Protein 1ISQ (pdb70)

Solvent-accessible surface area: 12329 Å² total; per-residue (Å²): 34,9,40,0,12,4,74,6,0,97,64,11,12,98,5,0,22,0,0,14,68,16,18,78,78,1,19,14,110,2,61,128,119,8,12,41,2,150,19,59,8,90,59,93,8,3,25,3,33,2,46,3,28,37,82,19,15,73,72,41,84,11,112,108,74,44,67,14,3,3,45,0,63,51,10,47,149,23,1,111,134,5,111,54,181,10,23,0,29,15,96,12,27,151,77,96,75,5,54,0,7,0,79,44,142,52,90,61,75,68,127,15,94,21,89,140,32,223,140,176,33,98,44,28,3,60,0,17,0,46,0,70,23,3,20,68,0,5,132,55,0,59,140,19,27,91,29,1,79,0,5,0,79,151,70,37,0,8,0,68,6,110,31,181,124,103,126,34,97,29,93,9,36,93,168,57,151,9,4,70,45,28,99,30,147,92,89,0,70,5,26,0,4,7,76,49,3,45,58,0,7,127,27,6,21,126,83,54,104,0,11,0,50,0,2,64,106,46,0,0,38,1,14,15,105,7,91,122,100,0,91,0,16,0,35,0,0,0,72,94,195,57,10,37,24,137,94,71

Sequence (248 aa):
PFEIVFEGAKEFAQLIDTASKLIDEAAFKVTEDGISMRAMDPSRVVLIDLNLPSSIFSKYEVVEPETIGVNLDHLKKILKRGKAKDTLILKKGEENFLEITIQGTATRTFRVPLIDVEPELPFTAKVVVLGEVLKDAVKDASLVSDSIKFIARENEFIMKAEGETQEVEIKLTLEDEGLLDIEVQEETKSAYGVSYLSDMVKGLGKADEVTIKFGNEMPMQMEYYIRDEGRLTFLLAPRVKQATLFDF

B-factor: mean 37.58, std 8.99, range [19.31, 76.33]

CATH classification: 3.70.10.10

Nearest PDB structures (foldseek):
  1isq-assembly1_A  TM=1.004E+00  e=7.276E-46  Pyrococcus furiosus
  1ge8-assembly1_A  TM=9.725E-01  e=5.723E-42  Pyrococcus furiosus
  1iz5-assembly2_B  TM=9.887E-01  e=6.149E-41  Pyrococcus furiosus
  7n5l-assembly1_A  TM=9.928E-01  e=6.735E-39  Thermococcus gammatolerans EJ3
  6t7y-assembly1_A  TM=9.706E-01  e=1.567E-38  Pyrococcus abyssi GE5

InterPro domains:
  IPR000730 Proliferating cell nuclear antigen, PCNA [MF_00317] (3-247)
  IPR000730 Proliferating cell nuclear antigen, PCNA [PR00339] (11-30)
  IPR000730 Proliferating cell nuclear antigen, PCNA [PR00339] (35-53)
  IPR000730 Proliferating cell nuclear antigen, PCNA [PR00339] (57-81)
  IPR000730 Proliferating cell nuclear antigen, PCNA [PR00339] (107-129)
  IPR000730 Proliferating cell nuclear antigen, PCNA [PR00339] (195-209)
  IPR000730 Proliferating cell nuclear antigen, PCNA [PR00339] (233-249)
  IPR000730 Proliferating cell nuclear antigen, PCNA [PTHR11352] (9-249)
  IPR000730 Proliferating cell nuclear antigen, PCNA [TIGR00590] (3-249)
  IPR022648 Proliferating cell nuclear antigen, PCNA, N-terminal [PF00705] (3-109)
  IPR022649 Proliferating cell nuclear antigen, PCNA, C-terminal [PF02747] (126-245)
  IPR022659 Proliferating cell nuclear antigen, PCNA, conserved site [PS01251] (35-58)
  IPR046938 DNA clamp superfamily [SSF55979] (3-126)
  IPR046938 DNA clamp superfamily [SSF55979] (125-247)

Organism: Pyrococcus furiosus (strain ATCC 43587 / DSM 3638 / JCM 8422 / Vc1) (NCBI:txid186497)

Secondary structure (DSSP, 8-state):
-EEEEEE-HHHHHHHHHHHHHH-SEEEEEE-SSEEEEEEE-TTSSEEEEEEEEGGGSSEEEESS-EEEEEEHHHHHHHHTT--TT-EEEEEE-SSSEEEEEEESSSEEEEEEE-----------EEEEEEHHHHHHHHHHHHTT-SEEEEEEETTEEEEEEE-SS-EEEEEE-TTSTTEEEEEESS-EEEEEEHHHHHHHHHS--TT-EEEEEE-TT--EEEEEEETTTEEEEEEE----/----GGG-

Radius of gyration: 19.28 Å; Cα contacts (8 Å, |Δi|>4): 636; chains: 2; bounding box: 44×60×33 Å

Structure (mmCIF, N/CA/C/O backbone):
data_1ISQ
#
_entry.id   1ISQ
#
_cell.length_a   91.847
_cell.length_b   91.847
_cell.length_c   64.144
_cell.angle_alpha   90.00
_cell.angle_beta   90.00
_cell.angle_gamma   120.00
#
_symmetry.space_group_name_H-M   'P 63'
#
loop_
_entity.id
_entity.type
_entity.pdbx_description
1 polymer 'Proliferating Cell Nuclear Antigen'
2 polymer 'replication factor C large subunit'
3 water water
#
loop_
_atom_site.group_PDB
_atom_site.id
_atom_site.type_symbol
_atom_site.label_atom_id
_atom_site.label_alt_id
_atom_site.label_comp_id
_atom_site.label_asym_id
_atom_site.label_entity_id
_atom_site.label_seq_id
_atom_site.pdbx_PDB_ins_code
_atom_site.Cartn_x
_atom_site.Cartn_y
_atom_site.Cartn_z
_atom_site.occupancy
_atom_site.B_iso_or_equiv
_atom_site.auth_seq_id
_atom_site.auth_comp_id
_atom_site.auth_asym_id
_atom_site.auth_atom_id
_atom_site.pdbx_PDB_model_num
ATOM 1 N N . PRO A 1 2 ? -23.300 18.295 -2.568 1.00 37.05 2 PRO A N 1
ATOM 2 C CA . PRO A 1 2 ? -22.026 18.325 -3.330 1.00 36.16 2 PRO A CA 1
ATOM 3 C C . PRO A 1 2 ? -22.138 19.220 -4.556 1.00 35.04 2 PRO A C 1
ATOM 4 O O . PRO A 1 2 ? -23.231 19.401 -5.096 1.00 35.61 2 PRO A O 1
ATOM 8 N N . PHE A 1 3 ? -21.006 19.774 -4.988 1.00 32.33 3 PHE A N 1
ATOM 9 C CA . PHE A 1 3 ? -20.983 20.652 -6.149 1.00 29.34 3 PHE A CA 1
ATOM 10 C C . PHE A 1 3 ? -19.578 21.124 -6.492 1.00 28.99 3 PHE A C 1
ATOM 11 O O . PHE A 1 3 ? -18.689 21.158 -5.642 1.00 28.68 3 PHE A O 1
ATOM 19 N N . GLU A 1 4 ? -19.397 21.495 -7.751 1.00 28.83 4 GLU A N 1
ATOM 20 C CA . GLU A 1 4 ? -18.144 22.045 -8.223 1.00 29.90 4 GLU A CA 1
ATOM 21 C C . GLU A 1 4 ? -18.586 23.246 -9.040 1.00 29.50 4 GLU A C 1
ATOM 22 O O . GLU A 1 4 ? -19.343 23.103 -10.003 1.00 30.33 4 GLU A O 1
ATOM 28 N N . ILE A 1 5 ? -18.133 24.428 -8.643 1.00 28.95 5 ILE A N 1
ATOM 29 C CA . ILE A 1 5 ? -18.494 25.662 -9.324 1.00 27.80 5 ILE A CA 1
ATOM 30 C C . ILE A 1 5 ? -17.224 26.423 -9.696 1.00 27.44 5 ILE A C 1
ATOM 31 O O . ILE A 1 5 ? -16.324 26.580 -8.869 1.00 27.92 5 ILE A O 1
ATOM 36 N N . VAL A 1 6 ? -17.143 26.886 -10.941 1.00 26.72 6 VAL A N 1
ATOM 37 C CA . VAL A 1 6 ? -15.973 27.624 -11.396 1.00 25.81 6 VAL A CA 1
ATOM 38 C C . VAL A 1 6 ? -16.339 29.012 -11.919 1.00 26.09 6 VAL A C 1
ATOM 39 O O . VAL A 1 6 ? -17.179 29.154 -12.807 1.00 26.67 6 VAL A O 1
ATOM 43 N N . PHE A 1 7 ? -15.704 30.030 -11.347 1.00 25.21 7 PHE A N 1
ATOM 44 C CA . PHE A 1 7 ? -15.918 31.420 -11.739 1.00 24.59 7 PHE A CA 1
ATOM 45 C C . PHE A 1 7 ? -14.591 31.909 -12.308 1.00 23.53 7 PHE A C 1
ATOM 46 O O . PHE A 1 7 ? -13.550 31.719 -11.689 1.00 24.90 7 PHE A O 1
ATOM 54 N N . GLU A 1 8 ? -14.632 32.525 -13.484 1.00 22.87 8 GLU A N 1
ATOM 55 C CA . GLU A 1 8 ? -13.440 33.040 -14.145 1.00 23.39 8 GLU A CA 1
ATOM 56 C C . GLU A 1 8 ? -13.298 34.502 -13.759 1.00 24.63 8 GLU A C 1
ATOM 57 O O . GLU A 1 8 ? -14.119 35.330 -14.158 1.00 25.34 8 GLU A O 1
ATOM 63 N N . GLY A 1 9 ? -12.250 34.808 -12.991 1.00 23.94 9 GLY A N 1
ATOM 64 C CA . GLY A 1 9 ? -12.016 36.163 -12.515 1.00 21.37 9 GLY A CA 1
ATOM 65 C C . GLY A 1 9 ? -12.045 36.154 -10.987 1.00 21.97 9 GLY A C 1
ATOM 66 O O . GLY A 1 9 ? -12.963 36.702 -10.374 1.00 23.09 9 GLY A O 1
ATOM 67 N N . ALA A 1 10 ? -11.046 35.524 -10.372 1.00 19.93 10 ALA A N 1
ATOM 68 C CA . ALA A 1 10 ? -10.970 35.424 -8.921 1.00 21.52 10 ALA A CA 1
ATOM 69 C C . ALA A 1 10 ? -10.983 36.769 -8.222 1.00 23.13 10 ALA A C 1
ATOM 70 O O . ALA A 1 10 ? -11.691 36.960 -7.235 1.00 22.29 10 ALA A O 1
ATOM 72 N N . LYS A 1 11 ? -10.183 37.703 -8.722 1.00 25.02 11 LYS A N 1
ATOM 73 C CA . LYS A 1 11 ? -10.122 39.021 -8.114 1.00 25.13 11 LYS A CA 1
ATOM 74 C C . LYS A 1 11 ? -11.528 39.624 -8.017 1.00 25.38 11 LYS A C 1
ATOM 75 O O . LYS A 1 11 ? -11.946 40.093 -6.945 1.00 24.54 11 LYS A O 1
ATOM 81 N N . GLU A 1 12 ? -12.270 39.598 -9.121 1.00 25.11 12 GLU A N 1
ATOM 82 C CA . GLU A 1 12 ? -13.619 40.170 -9.112 1.00 26.33 12 GLU A CA 1
ATOM 83 C C . GLU A 1 12 ? -14.543 39.494 -8.101 1.00 25.21 12 GLU A C 1
ATOM 84 O O . GLU A 1 12 ? -15.386 40.146 -7.487 1.00 24.53 12 GLU A O 1
ATOM 90 N N . PHE A 1 13 ? -14.379 38.186 -7.922 1.00 25.76 13 PHE A N 1
ATOM 91 C CA . PHE A 1 13 ? -15.210 37.443 -6.974 1.00 24.79 13 PHE A CA 1
ATOM 92 C C . PHE A 1 13 ? -14.822 37.841 -5.544 1.00 24.83 13 PHE A C 1
ATOM 93 O O . PHE A 1 13 ? -15.677 37.955 -4.664 1.00 24.03 13 PHE A O 1
ATOM 101 N N . ALA A 1 14 ? -13.525 38.045 -5.328 1.00 24.80 14 ALA A N 1
ATOM 102 C CA . ALA A 1 14 ? -13.005 38.449 -4.024 1.00 25.40 14 ALA A CA 1
ATOM 103 C C . ALA A 1 14 ? -13.579 39.812 -3.640 1.00 24.78 14 ALA A C 1
ATOM 104 O O . ALA A 1 14 ? -13.945 40.027 -2.495 1.00 25.44 14 ALA A O 1
ATOM 106 N N . GLN A 1 15 ? -13.655 40.726 -4.601 1.00 24.49 15 GLN A N 1
ATOM 107 C CA . GLN A 1 15 ? -14.172 42.066 -4.333 1.00 25.87 15 GLN A CA 1
ATOM 108 C C . GLN A 1 15 ? -15.657 42.009 -3.958 1.00 26.69 15 GLN A C 1
ATOM 109 O O . GLN A 1 15 ? -16.115 42.721 -3.062 1.00 26.10 15 GLN A O 1
ATOM 115 N N . LEU A 1 16 ? -16.401 41.140 -4.632 1.00 26.85 16 LEU A N 1
ATOM 116 C CA . LEU A 1 16 ? -17.818 40.968 -4.349 1.00 27.93 16 LEU A CA 1
ATOM 117 C C . LEU A 1 16 ? -17.918 40.530 -2.887 1.00 27.50 16 LEU A C 1
ATOM 118 O O . LEU A 1 16 ? -18.713 41.065 -2.111 1.00 27.56 16 LEU A O 1
ATOM 123 N N . ILE A 1 17 ? -17.082 39.569 -2.515 1.00 26.59 17 ILE A N 1
ATOM 124 C CA . ILE A 1 17 ? -17.047 39.067 -1.151 1.00 27.18 17 ILE A CA 1
ATOM 125 C C . ILE A 1 17 ? -16.535 40.135 -0.189 1.00 28.33 17 ILE A C 1
ATOM 126 O O . ILE A 1 17 ? -17.009 40.229 0.941 1.00 29.02 17 ILE A O 1
ATOM 131 N N . ASP A 1 18 ? -15.572 40.947 -0.620 1.00 29.40 18 ASP A N 1
ATOM 132 C CA . ASP A 1 18 ? -15.083 41.990 0.274 1.00 31.05 18 ASP A CA 1
ATOM 133 C C . ASP A 1 18 ? -16.188 43.030 0.518 1.00 29.61 18 ASP A C 1
ATOM 134 O O . ASP A 1 18 ? -16.337 43.538 1.621 1.00 29.54 18 ASP A O 1
ATOM 139 N N . THR A 1 19 ? -16.970 43.343 -0.505 1.00 29.69 19 THR A N 1
ATOM 140 C CA . THR A 1 19 ? -18.057 44.302 -0.314 1.00 29.69 19 THR A CA 1
ATOM 141 C C . THR A 1 19 ? -19.004 43.764 0.760 1.00 29.79 19 THR A C 1
ATOM 142 O O . THR A 1 19 ? -19.362 44.481 1.680 1.00 31.18 19 THR A O 1
ATOM 146 N N . ALA A 1 20 ? -19.383 42.492 0.656 1.00 29.96 20 ALA A N 1
ATOM 147 C CA . ALA A 1 20 ? -20.290 41.886 1.632 1.00 30.97 20 ALA A CA 1
ATOM 148 C C . ALA A 1 20 ? -19.722 41.834 3.060 1.00 31.70 20 ALA A C 1
ATOM 149 O O . ALA A 1 20 ? -20.450 42.045 4.031 1.00 30.73 20 ALA A O 1
ATOM 151 N N . SER A 1 21 ? -18.431 41.541 3.190 1.00 32.21 21 SER A N 1
ATOM 152 C CA . SER A 1 21 ? -17.814 41.448 4.506 1.00 33.43 21 SER A CA 1
ATOM 153 C C . SER A 1 21 ? -17.857 42.766 5.277 1.00 34.28 21 SER A C 1
ATOM 154 O O . SER A 1 21 ? -17.776 42.765 6.498 1.00 35.24 21 SER A O 1
ATOM 157 N N . LYS A 1 22 ? -17.984 43.891 4.583 1.00 34.51 22 LYS A N 1
ATOM 158 C CA . LYS A 1 22 ? -18.014 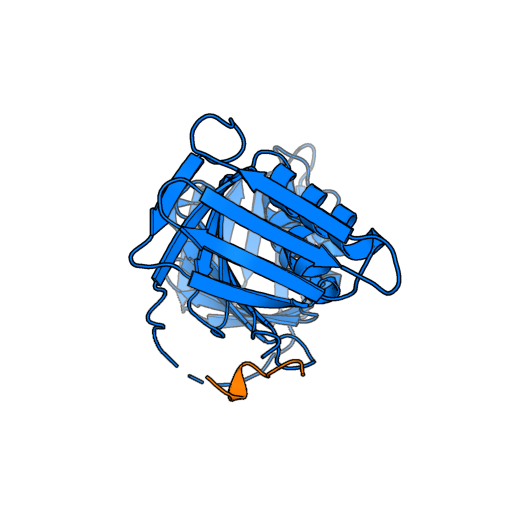45.159 5.287 1.00 35.69 22 LYS A CA 1
ATOM 159 C C . LYS A 1 22 ? -19.192 45.270 6.252 1.00 36.84 22 LYS A C 1
ATOM 160 O O . LYS A 1 22 ? -19.050 45.829 7.343 1.00 36.33 22 LYS A O 1
ATOM 166 N N . LEU A 1 23 ? -20.348 44.737 5.861 1.00 36.64 23 LEU A N 1
ATOM 167 C CA . LEU A 1 23 ? -21.526 44.803 6.720 1.00 37.11 23 LEU A CA 1
ATOM 168 C C . LEU A 1 23 ? -21.706 43.567 7.577 1.00 37.95 23 LEU A C 1
ATOM 169 O O . LEU A 1 23 ? -22.097 43.673 8.736 1.00 38.32 23 LEU A O 1
ATOM 174 N N . ILE A 1 24 ? -21.411 42.395 7.016 1.00 38.90 24 ILE A N 1
ATOM 175 C CA . ILE A 1 24 ? -21.572 41.147 7.753 1.00 39.24 24 ILE A CA 1
ATOM 176 C C . ILE A 1 24 ? -20.271 40.361 7.935 1.00 37.68 24 ILE A C 1
ATOM 177 O O . ILE A 1 24 ? -19.335 40.508 7.164 1.00 37.84 24 ILE A O 1
ATOM 182 N N . ASP A 1 25 ? -20.224 39.534 8.973 1.00 37.98 25 ASP A N 1
ATOM 183 C CA . ASP A 1 25 ? -19.043 38.734 9.290 1.00 38.14 25 ASP A CA 1
ATOM 184 C C . ASP A 1 25 ? -19.117 37.307 8.743 1.00 38.25 25 ASP A C 1
ATOM 185 O O . ASP A 1 25 ? -18.110 36.748 8.294 1.00 36.91 25 ASP A O 1
ATOM 190 N N . GLU A 1 26 ? -20.310 36.722 8.786 1.00 37.03 26 GLU A N 1
ATOM 191 C CA . GLU A 1 26 ? -20.506 35.363 8.307 1.00 37.30 26 GLU A CA 1
ATOM 192 C C . GLU A 1 26 ? -21.883 35.280 7.687 1.00 35.76 26 GLU A C 1
ATOM 193 O O . GLU A 1 26 ? -22.772 36.029 8.062 1.00 37.61 26 GLU A O 1
ATOM 199 N N . ALA A 1 27 ? -22.061 34.370 6.740 1.00 33.98 27 ALA A N 1
ATOM 200 C CA . ALA A 1 27 ? -23.338 34.228 6.067 1.00 33.23 27 ALA A CA 1
ATOM 201 C C . ALA A 1 27 ? -23.534 32.811 5.534 1.00 32.76 27 ALA A C 1
ATOM 202 O O . ALA A 1 27 ? -22.574 32.062 5.362 1.00 32.00 27 ALA A O 1
ATOM 204 N N . ALA A 1 28 ? -24.788 32.451 5.278 1.00 32.15 28 ALA A N 1
ATOM 205 C CA . ALA A 1 28 ? -25.123 31.131 4.759 1.00 30.80 28 ALA A CA 1
ATOM 206 C C . ALA A 1 28 ? -25.302 31.232 3.260 1.00 31.01 28 ALA A C 1
ATOM 207 O O . ALA A 1 28 ? -26.137 31.997 2.785 1.00 30.87 28 ALA A O 1
ATOM 209 N N . PHE A 1 29 ? -24.510 30.479 2.507 1.00 30.83 29 PHE A N 1
ATOM 210 C CA . PHE A 1 29 ? -24.644 30.509 1.064 1.00 31.81 29 PHE A CA 1
ATOM 211 C C . PHE A 1 29 ? -25.452 29.299 0.633 1.00 33.30 29 PHE A C 1
ATOM 212 O O . PHE A 1 29 ? -25.110 28.162 0.974 1.00 33.17 29 PHE A O 1
ATOM 220 N N . LYS A 1 30 ? -26.537 29.548 -0.093 1.00 33.03 30 LYS A N 1
ATOM 221 C CA . LYS A 1 30 ? -27.387 28.476 -0.571 1.00 34.59 30 LYS A CA 1
ATOM 222 C C . LYS A 1 30 ? -27.050 28.165 -2.014 1.00 34.71 30 LYS A C 1
ATOM 223 O O . LYS A 1 30 ? -27.218 29.005 -2.906 1.00 34.90 30 LYS A O 1
ATOM 229 N N . VAL A 1 31 ? -26.572 26.949 -2.235 1.00 34.05 31 VAL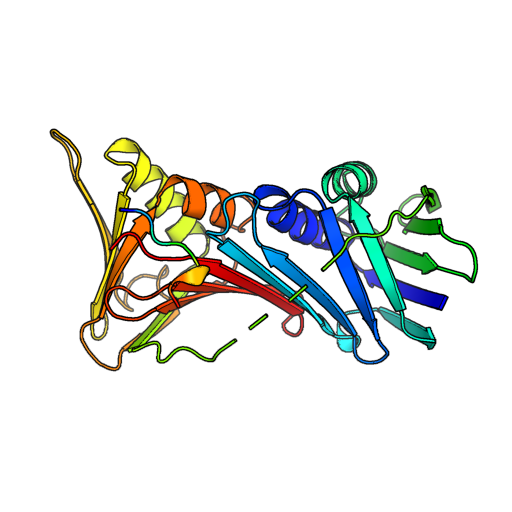 A N 1
ATOM 230 C CA . VAL A 1 31 ? -26.204 26.501 -3.562 1.00 34.21 31 VAL A CA 1
ATOM 231 C C . VAL A 1 31 ? -27.282 25.584 -4.126 1.00 34.32 31 VAL A C 1
ATOM 232 O O . VAL A 1 31 ? -27.553 24.526 -3.573 1.00 33.58 31 VAL A O 1
ATOM 236 N N . THR A 1 32 ? -27.898 26.000 -5.225 1.00 34.61 32 THR A N 1
ATOM 237 C CA . THR A 1 32 ? -28.923 25.196 -5.867 1.00 35.81 32 THR A CA 1
ATOM 238 C C . THR A 1 32 ? -28.517 25.071 -7.326 1.00 37.08 32 THR A C 1
ATOM 239 O O . THR A 1 32 ? -27.475 25.602 -7.725 1.00 36.98 32 THR A O 1
ATOM 243 N N . GLU A 1 33 ? -29.329 24.383 -8.124 1.00 37.12 33 GLU A N 1
ATOM 244 C CA . GLU A 1 33 ? -28.994 24.201 -9.532 1.00 38.81 33 GLU A CA 1
ATOM 245 C C . GLU A 1 33 ? -29.051 25.476 -10.358 1.00 38.54 33 GLU A C 1
ATOM 246 O O . GLU A 1 33 ? -28.401 25.566 -11.398 1.00 38.65 33 GLU A O 1
ATOM 252 N N . ASP A 1 34 ? -29.821 26.462 -9.906 1.00 38.03 34 ASP A N 1
ATOM 253 C CA . ASP A 1 34 ? -29.943 27.706 -10.658 1.00 37.11 34 ASP A CA 1
ATOM 254 C C . ASP A 1 34 ? -28.891 28.772 -10.341 1.00 35.28 34 ASP A C 1
ATOM 255 O O . ASP A 1 34 ? -28.681 29.692 -11.132 1.00 34.88 34 ASP A O 1
ATOM 260 N N . GLY A 1 35 ? -28.227 28.640 -9.198 1.00 33.08 35 GLY A N 1
ATOM 261 C CA . GLY A 1 35 ? -27.204 29.602 -8.840 1.00 32.50 35 GLY A CA 1
ATOM 262 C C . GLY A 1 35 ? -26.920 29.658 -7.354 1.00 32.13 35 GLY A C 1
ATOM 263 O O . GLY A 1 35 ? -27.449 28.865 -6.571 1.00 31.36 35 GLY A O 1
ATOM 264 N N . ILE A 1 36 ? -26.071 30.594 -6.954 1.00 31.44 36 ILE A N 1
ATOM 265 C CA . ILE A 1 36 ? -25.747 30.724 -5.548 1.00 31.57 36 ILE A CA 1
ATOM 266 C C . ILE A 1 36 ? -26.446 31.964 -5.058 1.00 32.16 36 ILE A C 1
ATOM 267 O O . ILE A 1 36 ? -26.561 32.950 -5.793 1.00 33.45 36 ILE A O 1
ATOM 272 N N . SER A 1 37 ? -26.938 31.911 -3.829 1.00 31.34 37 SER A N 1
ATOM 273 C CA . SER A 1 37 ? -27.617 33.055 -3.260 1.00 33.20 37 SER A CA 1
ATOM 274 C C . SER A 1 37 ? -27.237 33.175 -1.799 1.00 33.54 37 SER A C 1
ATOM 275 O O . SER A 1 37 ? -26.994 32.175 -1.128 1.00 33.16 37 SER A O 1
ATOM 278 N N . MET A 1 38 ? -27.179 34.405 -1.309 1.00 34.04 38 MET A N 1
ATOM 279 C CA . MET A 1 38 ? -26.842 34.629 0.084 1.00 34.84 38 MET A CA 1
ATOM 280 C C . MET A 1 38 ? -27.669 35.791 0.599 1.00 34.74 38 MET A C 1
ATOM 281 O O . MET A 1 38 ? -27.898 36.769 -0.113 1.00 34.72 38 MET A O 1
ATOM 286 N N . ARG A 1 39 ? -28.131 35.681 1.837 1.00 34.31 39 ARG A N 1
ATOM 287 C CA . ARG A 1 39 ? -28.943 36.738 2.411 1.00 33.84 39 ARG A CA 1
ATOM 288 C C . ARG A 1 39 ? -28.666 36.865 3.902 1.00 32.19 39 ARG A C 1
ATOM 289 O O . ARG A 1 39 ? -28.694 35.877 4.638 1.00 32.50 39 ARG A O 1
ATOM 297 N N . ALA A 1 40 ? -28.376 38.079 4.346 1.00 29.75 40 ALA A N 1
ATOM 298 C CA . ALA A 1 40 ? -28.086 38.297 5.759 1.00 28.88 40 ALA A CA 1
ATOM 299 C C . ALA A 1 40 ? -28.289 39.740 6.184 1.00 28.91 40 ALA A C 1
ATOM 300 O O . ALA A 1 40 ? -28.279 40.652 5.354 1.00 29.81 40 ALA A O 1
ATOM 302 N N . MET A 1 41 ? -28.481 39.936 7.486 1.00 29.31 41 MET A N 1
ATOM 303 C CA . MET A 1 41 ? -28.638 41.265 8.053 1.00 29.66 41 MET A CA 1
ATOM 304 C C . MET A 1 41 ? -27.383 41.568 8.834 1.00 27.81 41 MET A C 1
ATOM 305 O O . MET A 1 41 ? -26.748 40.654 9.361 1.00 27.63 41 MET A O 1
ATOM 310 N N . ASP A 1 42 ? -27.030 42.846 8.918 1.00 25.93 42 ASP A N 1
ATOM 311 C CA . ASP A 1 42 ? -25.852 43.242 9.663 1.00 26.50 42 ASP A CA 1
ATOM 312 C C . ASP A 1 42 ? -26.177 43.107 11.155 1.00 27.04 42 ASP A C 1
ATOM 313 O O . ASP A 1 42 ? -27.355 43.040 11.547 1.00 26.71 42 ASP A O 1
ATOM 318 N N . PRO A 1 43 ? -25.138 43.078 12.004 1.00 26.35 43 PRO A N 1
ATOM 319 C CA . PRO A 1 43 ? -25.302 42.946 13.455 1.00 25.82 43 PRO A CA 1
ATOM 320 C C . PRO A 1 43 ? -26.369 43.857 14.072 1.00 25.21 43 PRO A C 1
ATOM 321 O O . PRO A 1 43 ? -27.152 43.401 14.900 1.00 26.12 43 PRO A O 1
ATOM 325 N N . SER A 1 44 ? -26.409 45.128 13.676 1.00 23.67 44 SER A N 1
ATOM 326 C CA . SER A 1 44 ? -27.380 46.055 14.257 1.00 23.86 44 SER A CA 1
ATOM 327 C C . SER A 1 44 ? -28.809 45.975 13.703 1.00 24.98 44 SER A C 1
ATOM 328 O O . SER A 1 44 ? -29.698 46.660 14.197 1.00 23.87 44 SER A O 1
ATOM 331 N N . ARG A 1 45 ? -29.031 45.138 12.692 1.00 26.98 45 ARG A N 1
ATOM 332 C CA . ARG A 1 45 ? -30.368 44.966 12.097 1.00 28.13 45 ARG A CA 1
ATOM 333 C C . ARG A 1 45 ? -30.834 46.220 11.361 1.00 28.03 45 ARG A C 1
ATOM 334 O O . ARG A 1 45 ? -32.018 46.578 11.398 1.00 27.88 45 ARG A O 1
ATOM 342 N N . VAL A 1 46 ? -29.902 46.887 10.692 1.00 27.48 46 VAL A N 1
ATOM 343 C CA . VAL A 1 46 ? -30.221 48.097 9.956 1.00 27.33 46 VAL A CA 1
ATOM 344 C C . VAL A 1 46 ? -30.068 47.895 8.455 1.00 27.04 46 VAL A C 1
ATOM 345 O O . VAL A 1 46 ? -30.724 48.566 7.658 1.00 25.43 46 VAL A O 1
ATOM 349 N N . VAL A 1 47 ? -29.200 46.961 8.074 1.00 26.85 47 VAL A N 1
ATOM 350 C CA . VAL A 1 47 ? -28.937 46.700 6.667 1.00 28.38 47 VAL A CA 1
ATOM 351 C C . VAL A 1 47 ? -29.041 45.228 6.323 1.00 27.99 47 VAL A C 1
ATOM 352 O O . VAL A 1 47 ? -28.530 44.375 7.033 1.00 27.04 47 VAL A O 1
ATOM 356 N N . LEU A 1 48 ? -29.718 44.942 5.223 1.00 29.16 48 LEU A N 1
ATOM 357 C CA . LEU A 1 48 ? -29.861 43.575 4.758 1.00 29.44 48 LEU A CA 1
ATOM 358 C C . LEU A 1 48 ? -29.052 43.514 3.473 1.00 29.93 48 LEU A C 1
ATOM 359 O O . LEU A 1 48 ? -29.064 44.458 2.670 1.00 27.38 48 LEU A O 1
ATOM 364 N N . ILE A 1 49 ? -28.325 42.422 3.297 1.00 29.74 49 ILE A N 1
ATOM 365 C CA . ILE A 1 49 ? -27.545 42.249 2.090 1.00 32.22 49 ILE A CA 1
ATOM 366 C C . ILE A 1 49 ? -28.090 41.029 1.390 1.00 33.09 49 ILE A C 1
ATOM 367 O O . ILE A 1 49 ? -28.317 39.990 2.017 1.00 34.32 49 ILE A O 1
ATOM 372 N N . ASP A 1 50 ? -28.328 41.163 0.096 1.00 33.57 50 ASP A N 1
ATOM 373 C CA . ASP A 1 50 ? -28.839 40.052 -0.677 1.00 33.87 50 ASP A CA 1
ATOM 374 C C . ASP A 1 50 ? -27.985 39.890 -1.921 1.00 33.22 50 ASP A C 1
ATOM 375 O O . ASP A 1 50 ? -27.864 40.808 -2.733 1.00 32.20 50 ASP A O 1
ATOM 380 N N . LEU A 1 51 ? -27.387 38.717 -2.064 1.00 32.77 51 LEU A N 1
ATOM 381 C CA . LEU A 1 51 ? -26.535 38.442 -3.211 1.00 32.98 51 LEU A CA 1
ATOM 382 C C . LEU A 1 51 ? -27.101 37.274 -4.001 1.00 31.75 51 LEU A C 1
ATOM 383 O O . LEU A 1 51 ? -27.555 36.292 -3.416 1.00 33.14 51 LEU A O 1
ATOM 388 N N . ASN A 1 52 ? -27.076 37.383 -5.324 1.00 29.33 52 ASN A N 1
ATOM 389 C CA . ASN A 1 52 ? -27.568 36.313 -6.181 1.00 29.06 52 ASN A CA 1
ATOM 390 C C . ASN A 1 52 ? -26.643 36.127 -7.381 1.00 27.90 52 ASN A C 1
ATOM 391 O O . ASN A 1 52 ? -26.439 37.051 -8.164 1.00 26.30 52 ASN A O 1
ATOM 396 N N . LEU A 1 53 ? -26.093 34.928 -7.522 1.00 27.36 53 LEU A N 1
ATOM 397 C CA . LEU A 1 53 ? -25.178 34.635 -8.621 1.00 28.92 53 LEU A CA 1
ATOM 398 C C . LEU A 1 53 ? -25.681 33.421 -9.408 1.00 28.72 53 LEU A C 1
ATOM 399 O O . LEU A 1 53 ? -25.487 32.276 -8.998 1.00 27.80 53 LEU A O 1
ATOM 404 N N . PRO A 1 54 ? -26.342 33.667 -10.552 1.00 29.23 54 PRO A N 1
ATOM 405 C CA . PRO A 1 54 ? -26.889 32.617 -11.416 1.00 28.65 54 PRO A CA 1
ATOM 406 C C . PRO A 1 54 ? -25.790 31.796 -12.069 1.00 28.64 54 PRO A C 1
ATOM 407 O O . PRO A 1 54 ? -24.696 32.300 -12.312 1.00 27.68 54 PRO A O 1
ATOM 411 N N . SER A 1 55 ? -26.110 30.540 -12.369 1.00 28.69 55 SER A N 1
ATOM 412 C CA . SER A 1 55 ? -25.176 29.604 -12.991 1.00 29.78 55 SER A CA 1
ATOM 413 C C . SER A 1 55 ? -24.552 30.092 -14.298 1.00 29.94 55 SER A C 1
ATOM 414 O O . SER A 1 55 ? -23.405 29.751 -14.613 1.00 29.92 55 SER A O 1
ATOM 417 N N . SER A 1 56 ? -25.296 30.891 -15.056 1.00 29.03 56 SER A N 1
ATOM 418 C CA . SER A 1 56 ? -24.805 31.392 -16.340 1.00 28.63 56 SER A CA 1
ATOM 419 C C . SER A 1 56 ? -23.533 32.239 -16.225 1.00 28.27 56 SER A C 1
ATOM 420 O O . SER A 1 56 ? -22.837 32.475 -17.216 1.00 28.93 56 SER A O 1
ATOM 423 N N . ILE A 1 57 ? -23.227 32.687 -15.016 1.00 28.26 57 ILE A N 1
ATOM 424 C CA . ILE A 1 57 ? -22.055 33.527 -14.776 1.00 29.04 57 ILE A CA 1
ATOM 425 C C . ILE A 1 57 ? -20.783 32.692 -14.550 1.00 28.68 57 ILE A C 1
ATOM 426 O O . ILE A 1 57 ? -19.667 33.215 -14.573 1.00 26.78 57 ILE A O 1
ATOM 431 N N . PHE A 1 58 ? -20.972 31.391 -14.345 1.00 26.83 58 PHE A N 1
ATOM 432 C CA . PHE A 1 58 ? -19.865 30.487 -14.098 1.00 25.76 58 PHE A CA 1
ATOM 433 C C . PHE A 1 58 ? -19.506 29.677 -15.339 1.00 25.64 58 PHE A C 1
ATOM 434 O O . PHE A 1 58 ? -20.381 29.322 -16.117 1.00 26.12 58 PHE A O 1
ATOM 442 N N . SER A 1 59 ? -18.221 29.396 -15.528 1.00 24.57 59 SER A N 1
ATOM 443 C CA . SER A 1 59 ? -17.794 28.610 -16.682 1.00 25.69 59 SER A CA 1
ATOM 444 C C . SER A 1 59 ? -18.182 27.143 -16.477 1.00 26.59 59 SER A C 1
ATOM 445 O O . SER A 1 59 ? -18.369 26.408 -17.432 1.00 27.62 59 SER A O 1
ATOM 448 N N . LYS A 1 60 ? -18.313 26.732 -15.222 1.00 26.77 60 LYS A N 1
ATOM 449 C CA . LYS A 1 60 ? -18.718 25.374 -14.902 1.00 28.85 60 LYS A CA 1
ATOM 450 C C . LYS A 1 60 ? -19.625 25.471 -13.693 1.00 29.58 60 LYS A C 1
ATOM 451 O O . LYS A 1 60 ? -19.310 26.172 -12.729 1.00 31.16 60 LYS A O 1
ATOM 457 N N . TYR A 1 61 ? -20.751 24.774 -13.741 1.00 28.28 61 TYR A N 1
ATOM 458 C CA . TYR A 1 61 ? -21.694 24.827 -12.645 1.00 28.92 61 TYR A CA 1
ATOM 459 C C . TYR A 1 61 ? -22.429 23.496 -12.514 1.00 31.51 61 TYR A C 1
ATOM 460 O O . TYR A 1 61 ? -23.326 23.196 -13.302 1.00 31.15 61 TYR A O 1
ATOM 469 N N . GLU A 1 62 ? -22.036 22.686 -11.539 1.00 34.91 62 GLU A N 1
ATOM 470 C CA . GLU A 1 62 ? -22.713 21.418 -11.326 1.00 39.40 62 GLU A CA 1
ATOM 471 C C . GLU A 1 62 ? -23.032 21.226 -9.860 1.00 40.13 62 GLU A C 1
ATOM 472 O O . GLU A 1 62 ? -22.175 21.354 -8.989 1.00 39.46 62 GLU A O 1
ATOM 478 N N . VAL A 1 63 ? -24.301 20.954 -9.604 1.00 41.71 63 VAL A N 1
ATOM 479 C CA . VAL A 1 63 ? -24.786 20.735 -8.261 1.00 44.46 63 VAL A CA 1
ATOM 480 C C . VAL A 1 63 ? -25.525 19.400 -8.269 1.00 46.39 63 VAL A C 1
ATOM 481 O O . VAL A 1 63 ? -26.637 19.300 -8.804 1.00 45.99 63 VAL A O 1
ATOM 485 N N . VAL A 1 64 ? -24.892 18.372 -7.702 1.00 48.24 64 VAL A N 1
ATOM 486 C CA . VAL A 1 64 ? -25.493 17.038 -7.642 1.00 50.52 64 VAL A CA 1
ATOM 487 C C . VAL A 1 64 ? -26.691 17.099 -6.706 1.00 51.49 64 VAL A C 1
ATOM 488 O O . VAL A 1 64 ? -27.795 16.676 -7.048 1.00 51.28 64 VAL A O 1
ATOM 492 N N . GLU A 1 65 ? -26.453 17.629 -5.514 1.00 51.79 65 GLU A N 1
ATOM 493 C CA . GLU A 1 65 ? -27.506 17.786 -4.528 1.00 53.16 65 GLU A CA 1
ATOM 494 C C . GLU A 1 65 ? -27.304 19.176 -3.933 1.00 52.91 65 GLU A C 1
ATOM 495 O O . GLU A 1 65 ? -26.218 19.512 -3.461 1.00 53.14 65 GLU A O 1
ATOM 501 N N . PRO A 1 66 ? -28.347 20.012 -3.966 1.00 52.05 66 PRO A N 1
ATOM 502 C CA . PRO A 1 66 ? -28.216 21.362 -3.420 1.00 51.08 66 PRO A CA 1
ATOM 503 C C . PRO A 1 66 ? -27.927 21.356 -1.927 1.00 49.88 66 PRO A C 1
ATOM 504 O O . PRO A 1 66 ? -28.173 20.364 -1.241 1.00 50.15 66 PRO A O 1
ATOM 508 N N . GLU A 1 67 ? -27.385 22.461 -1.432 1.00 47.35 67 GLU A N 1
ATOM 509 C CA . GLU A 1 67 ? -27.108 22.583 -0.016 1.00 45.29 67 GLU A CA 1
ATOM 510 C C . GLU A 1 67 ? -26.673 23.976 0.411 1.00 44.53 67 GLU A C 1
ATOM 511 O O . GLU A 1 67 ? -26.269 24.810 -0.404 1.00 43.83 67 GLU A O 1
ATOM 517 N N . THR A 1 68 ? -26.778 24.211 1.711 1.00 43.10 68 THR A N 1
ATOM 518 C CA . THR A 1 68 ? -26.419 25.478 2.316 1.00 41.65 68 THR A CA 1
ATOM 519 C C . THR A 1 68 ? -25.129 25.295 3.093 1.00 40.23 68 THR A C 1
ATOM 520 O O . THR A 1 68 ? -24.946 24.278 3.762 1.00 41.22 68 THR A O 1
ATOM 524 N N . ILE A 1 69 ? -24.227 26.265 2.996 1.00 38.42 69 ILE A N 1
ATOM 525 C CA . ILE A 1 69 ? -22.972 26.184 3.731 1.00 36.73 69 ILE A CA 1
ATOM 526 C C . ILE A 1 69 ? -22.691 27.481 4.466 1.00 36.38 69 ILE A C 1
ATOM 527 O O . ILE A 1 69 ? -22.960 28.572 3.960 1.00 36.14 69 ILE A O 1
ATOM 532 N N . GLY A 1 70 ? -22.154 27.348 5.672 1.00 35.90 70 GLY A N 1
ATOM 533 C CA . GLY A 1 70 ? -21.826 28.516 6.464 1.00 35.86 70 GLY A CA 1
ATOM 534 C C . GLY A 1 70 ? -20.438 28.993 6.085 1.00 35.72 70 GLY A C 1
ATOM 535 O O . GLY A 1 70 ? -19.524 28.178 5.911 1.00 33.90 70 GLY A O 1
ATOM 536 N N . VAL A 1 71 ? -20.277 30.308 5.968 1.00 33.99 71 VAL A N 1
ATOM 537 C CA . VAL A 1 71 ? -19.000 30.870 5.586 1.00 35.12 71 VAL A CA 1
ATOM 538 C C . VAL A 1 71 ? -18.629 32.113 6.375 1.00 35.38 71 VAL A C 1
ATOM 539 O O . VAL A 1 71 ? -19.453 33.006 6.575 1.00 34.59 71 VAL A O 1
ATOM 543 N N . ASN A 1 72 ? -17.388 32.167 6.839 1.00 34.73 72 ASN A N 1
ATOM 544 C CA . ASN A 1 72 ? -16.941 33.354 7.545 1.00 36.14 72 ASN A CA 1
ATOM 545 C C . ASN A 1 72 ? -16.329 34.219 6.450 1.00 36.33 72 ASN A C 1
ATOM 546 O O . ASN A 1 72 ? -15.296 33.867 5.873 1.00 35.78 72 ASN A O 1
ATOM 551 N N . LEU A 1 73 ? -16.976 35.341 6.154 1.00 36.03 73 LEU A N 1
ATOM 552 C CA . LEU A 1 73 ? -16.510 36.225 5.093 1.00 35.98 73 LEU A CA 1
ATOM 553 C C . LEU A 1 73 ? -15.086 36.720 5.279 1.00 36.05 73 LEU A C 1
ATOM 554 O O . LEU A 1 73 ? -14.351 36.892 4.308 1.00 35.11 73 LEU A O 1
ATOM 559 N N . ASP A 1 74 ? -14.702 36.956 6.529 1.00 36.79 74 ASP A N 1
ATOM 560 C CA . ASP A 1 74 ? -13.365 37.438 6.832 1.00 37.64 74 ASP A CA 1
ATOM 561 C C . ASP A 1 74 ? -12.328 36.396 6.465 1.00 36.61 74 ASP A C 1
ATOM 562 O O . ASP A 1 74 ? -11.293 36.726 5.890 1.00 36.36 74 ASP A O 1
ATOM 567 N N . HIS A 1 75 ? -12.615 35.137 6.773 1.00 36.40 75 HIS A N 1
ATOM 568 C CA . HIS A 1 75 ? -11.688 34.071 6.450 1.00 37.21 75 HIS A CA 1
ATOM 569 C C . HIS A 1 75 ? -11.641 33.875 4.933 1.00 35.12 75 HIS A C 1
ATOM 570 O O . HIS A 1 75 ? -10.559 33.755 4.363 1.00 34.02 75 HIS A O 1
ATOM 577 N N . LEU A 1 76 ? -12.804 33.875 4.281 1.00 32.19 76 LEU A N 1
ATOM 578 C CA . LEU A 1 76 ? -12.863 33.692 2.831 1.00 32.01 76 LEU A CA 1
ATOM 579 C C . LEU A 1 76 ? -12.077 34.816 2.163 1.00 32.53 76 LEU A C 1
ATOM 580 O O . LEU A 1 76 ? -11.303 34.585 1.230 1.00 31.46 76 LEU A O 1
ATOM 585 N N . LYS A 1 77 ? -12.297 36.030 2.655 1.00 33.32 77 LYS A N 1
ATOM 586 C CA . LYS A 1 77 ? -11.633 37.227 2.152 1.00 36.01 77 LYS A CA 1
ATOM 587 C C . LYS A 1 77 ? -10.112 37.049 2.053 1.00 36.30 77 LYS A C 1
ATOM 588 O O . LYS A 1 77 ? -9.509 37.332 1.011 1.00 35.70 77 LYS A O 1
ATOM 594 N N . LYS A 1 78 ? -9.500 36.584 3.140 1.00 35.35 78 LYS A N 1
ATOM 595 C CA . LYS A 1 78 ? -8.056 36.392 3.168 1.00 36.21 78 LYS A CA 1
ATOM 596 C C . LYS A 1 78 ? -7.597 35.384 2.137 1.00 34.85 78 LYS A C 1
ATOM 597 O O . LYS A 1 78 ? -6.586 35.591 1.473 1.00 34.87 78 LYS A O 1
ATOM 603 N N . ILE A 1 79 ? -8.345 34.294 2.006 1.00 32.88 79 ILE A N 1
ATOM 604 C CA . ILE A 1 79 ? -8.008 33.249 1.056 1.00 32.66 79 ILE A CA 1
ATOM 605 C C . ILE A 1 79 ? -8.050 33.729 -0.392 1.00 32.69 79 ILE A C 1
ATOM 606 O O . ILE A 1 79 ? -7.204 33.344 -1.193 1.00 33.81 79 ILE A O 1
ATOM 611 N N . LEU A 1 80 ? -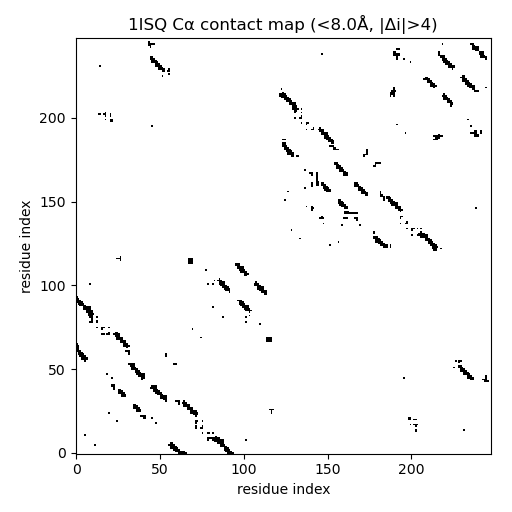9.022 34.571 -0.722 1.00 33.36 80 LEU A N 1
ATOM 612 C CA . LEU A 1 80 ? -9.158 35.077 -2.086 1.00 35.96 80 LEU A CA 1
ATOM 613 C C . LEU A 1 80 ? -8.306 36.316 -2.389 1.00 37.06 80 LEU A C 1
ATOM 614 O O . LEU A 1 80 ? -8.214 36.744 -3.547 1.00 35.12 80 LEU A O 1
ATOM 619 N N . LYS A 1 81 ? -7.682 36.871 -1.352 1.00 38.68 81 LYS A N 1
ATOM 620 C CA . LYS A 1 81 ? -6.856 38.073 -1.479 1.00 41.13 81 LYS A CA 1
ATOM 621 C C . LYS A 1 81 ? -5.786 38.053 -2.564 1.00 40.67 81 LYS A C 1
ATOM 622 O O . LYS A 1 81 ? -5.503 39.084 -3.151 1.00 39.59 81 LYS A O 1
ATOM 628 N N . ARG A 1 82 ? -5.182 36.900 -2.830 1.00 42.03 82 ARG A N 1
ATOM 629 C CA . ARG A 1 82 ? -4.161 36.852 -3.877 1.00 42.71 82 ARG A CA 1
ATOM 630 C C . ARG A 1 82 ? -4.651 36.312 -5.205 1.00 41.21 82 ARG A C 1
ATOM 631 O O . ARG A 1 82 ? -3.846 35.951 -6.066 1.00 42.58 82 ARG A O 1
ATOM 639 N N . GLY A 1 83 ? -5.966 36.240 -5.371 1.00 38.88 83 GLY A N 1
ATOM 640 C CA . GLY A 1 83 ? -6.494 35.788 -6.637 1.00 36.60 83 GLY A CA 1
ATOM 641 C C . GLY A 1 83 ? -6.266 36.972 -7.557 1.00 35.78 83 GLY A C 1
ATOM 642 O O . GLY A 1 83 ? -6.474 38.112 -7.143 1.00 33.68 83 GLY A O 1
ATOM 643 N N . LYS A 1 84 ? -5.811 36.720 -8.782 1.00 36.51 84 LYS A N 1
ATOM 644 C CA . LYS A 1 84 ? -5.564 37.795 -9.740 1.00 36.65 84 LYS A CA 1
ATOM 645 C C . LYS A 1 84 ? -6.758 37.992 -10.662 1.00 36.30 84 LYS A C 1
ATOM 646 O O . LYS A 1 84 ? -7.665 37.158 -10.710 1.00 37.17 84 LYS A O 1
ATOM 652 N N . ALA A 1 85 ? -6.738 39.094 -11.403 1.00 34.92 85 ALA A N 1
ATOM 653 C CA . ALA A 1 85 ? -7.814 39.448 -12.321 1.00 34.06 85 ALA A CA 1
ATOM 654 C C . ALA A 1 85 ? -8.202 38.350 -13.294 1.00 32.80 85 ALA A C 1
ATOM 655 O O . ALA A 1 85 ? -9.371 38.226 -13.652 1.00 33.37 85 ALA A O 1
ATOM 657 N N . LYS A 1 86 ? -7.231 37.555 -13.727 1.00 31.73 86 LYS A N 1
ATOM 658 C CA . LYS A 1 86 ? -7.511 36.495 -14.687 1.00 30.33 86 LYS A CA 1
ATOM 659 C C . LYS A 1 86 ? -7.434 35.087 -14.129 1.00 28.97 86 LYS A C 1
ATOM 660 O O . LYS A 1 86 ? -7.569 34.115 -14.870 1.00 30.50 86 LYS A O 1
ATOM 666 N N . ASP A 1 87 ? -7.218 34.972 -12.825 1.00 28.14 87 ASP A N 1
ATOM 667 C CA . ASP A 1 87 ? -7.156 33.668 -12.181 1.00 27.85 87 ASP A CA 1
ATOM 668 C C . ASP A 1 87 ? -8.529 33.001 -12.232 1.00 28.64 87 ASP A C 1
ATOM 669 O O . ASP A 1 87 ? -9.569 33.673 -12.223 1.00 28.19 87 ASP A O 1
ATOM 674 N N . THR A 1 88 ? -8.518 31.674 -12.283 1.00 27.97 88 THR A N 1
ATOM 675 C CA . THR A 1 88 ? -9.736 30.892 -12.271 1.00 27.49 88 THR A CA 1
ATOM 676 C C . THR A 1 88 ? -9.993 30.548 -10.801 1.00 27.58 88 THR A C 1
ATOM 677 O O . THR A 1 88 ? -9.058 30.314 -10.034 1.00 27.07 88 THR A O 1
ATOM 681 N N . LEU A 1 89 ? -11.260 30.551 -10.411 1.00 27.24 89 LEU A N 1
ATOM 682 C CA . LEU A 1 89 ? -11.650 30.260 -9.040 1.00 27.33 89 LEU A CA 1
ATOM 683 C C . LEU A 1 89 ? -12.591 29.068 -9.034 1.00 27.68 89 LEU A C 1
ATOM 684 O O . LEU A 1 89 ? -13.563 29.020 -9.795 1.00 27.11 89 LEU A O 1
ATOM 689 N N . ILE A 1 90 ? -12.295 28.104 -8.174 1.00 27.73 90 ILE A N 1
ATOM 690 C CA . ILE A 1 90 ? -13.107 26.906 -8.079 1.00 27.72 90 ILE A CA 1
ATOM 691 C C . ILE A 1 90 ? -13.613 26.685 -6.665 1.00 28.70 90 ILE A C 1
ATOM 692 O O . ILE A 1 90 ? -12.844 26.748 -5.702 1.00 27.78 90 ILE A O 1
ATOM 697 N N . LEU A 1 91 ? -14.916 26.449 -6.544 1.00 29.20 91 LEU A N 1
ATOM 698 C CA . LEU A 1 91 ? -15.523 26.173 -5.254 1.00 30.09 91 LEU A CA 1
ATOM 699 C C . LEU A 1 91 ? -16.064 24.764 -5.375 1.00 31.51 91 LEU A C 1
ATOM 700 O O . LEU A 1 91 ? -16.977 24.499 -6.158 1.00 30.88 91 LEU A O 1
ATOM 705 N N . LYS A 1 92 ? -15.478 23.853 -4.607 1.00 33.19 92 LYS A N 1
ATOM 706 C CA . LYS A 1 92 ? -15.882 22.461 -4.656 1.00 34.70 92 LYS A CA 1
ATOM 707 C C . LYS A 1 92 ? -16.164 21.879 -3.289 1.00 34.67 92 LYS A C 1
ATOM 708 O O . LYS A 1 92 ? -15.379 22.059 -2.353 1.00 31.88 92 LYS A O 1
ATOM 714 N N . LYS A 1 93 ? -17.303 21.197 -3.178 1.00 36.14 93 LYS A N 1
ATOM 715 C CA . LYS A 1 93 ? -17.666 20.541 -1.927 1.00 38.66 93 LYS A CA 1
ATOM 716 C C . LYS A 1 93 ? -18.158 19.117 -2.160 1.00 40.14 93 LYS A C 1
ATOM 717 O O . LYS A 1 93 ? -18.962 18.860 -3.058 1.00 39.90 93 LYS A O 1
ATOM 723 N N . GLY A 1 94 ? -17.655 18.193 -1.349 1.00 42.09 94 GLY A N 1
ATOM 724 C CA . GLY A 1 94 ? -18.061 16.808 -1.459 1.00 43.52 94 GLY A CA 1
ATOM 725 C C . GLY A 1 94 ? -19.024 16.538 -0.325 1.00 45.41 94 GLY A C 1
ATOM 726 O O . GLY A 1 94 ? -19.735 17.442 0.108 1.00 43.92 94 GLY A O 1
ATOM 727 N N . GLU A 1 95 ? -19.043 15.304 0.168 1.00 48.40 95 GLU A N 1
ATOM 728 C CA . GLU A 1 95 ? -19.935 14.942 1.265 1.00 50.89 95 GLU A CA 1
ATOM 729 C C . GLU A 1 95 ? -19.474 15.485 2.608 1.00 50.94 95 GLU A C 1
ATOM 730 O O . GLU A 1 95 ? -20.295 15.848 3.454 1.00 50.82 95 GLU A O 1
ATOM 736 N N . GLU A 1 96 ? -18.158 15.538 2.794 1.00 51.16 96 GLU A N 1
ATOM 737 C CA . GLU A 1 96 ? -17.562 16.026 4.033 1.00 51.41 96 GLU A CA 1
ATOM 738 C C . GLU A 1 96 ? -17.908 17.496 4.282 1.00 50.71 96 GLU A C 1
ATOM 739 O O . GLU A 1 96 ? -18.316 18.211 3.371 1.00 50.56 96 GLU A O 1
ATOM 745 N N . ASN A 1 97 ? -17.741 17.942 5.523 1.00 49.83 97 ASN A N 1
ATOM 746 C CA . ASN A 1 97 ? -18.038 19.321 5.882 1.00 48.94 97 ASN A CA 1
ATOM 747 C C . ASN A 1 97 ? -16.883 20.290 5.634 1.00 47.09 97 ASN A C 1
ATOM 748 O O . ASN A 1 97 ? -16.507 21.065 6.521 1.00 46.94 97 ASN A O 1
ATOM 753 N N . PHE A 1 98 ? -16.322 20.246 4.430 1.00 43.68 98 PHE A N 1
ATOM 754 C CA . PHE A 1 98 ? -15.224 21.134 4.080 1.00 41.09 98 PHE A CA 1
ATOM 755 C C . PHE A 1 98 ? -15.484 21.807 2.738 1.00 38.10 98 PHE A C 1
ATOM 756 O O . PHE A 1 98 ? -16.241 21.314 1.907 1.00 35.94 98 PHE A O 1
ATOM 764 N N . LEU A 1 99 ? -14.835 22.942 2.533 1.00 35.92 99 LEU A N 1
ATOM 765 C CA . LEU A 1 99 ? -14.969 23.660 1.280 1.00 33.49 99 LEU A CA 1
ATOM 766 C C . LEU A 1 99 ? -13.595 23.683 0.640 1.00 32.55 99 LEU A C 1
ATOM 767 O O . LEU A 1 99 ? -12.598 23.995 1.290 1.00 30.95 99 LEU A O 1
ATOM 772 N N . GLU A 1 100 ? -13.540 23.333 -0.635 1.00 32.34 100 GLU A N 1
ATOM 773 C CA . GLU A 1 100 ? -12.279 23.353 -1.342 1.00 31.81 100 GLU A CA 1
ATOM 774 C C . GLU A 1 100 ? -12.280 24.557 -2.259 1.00 30.78 100 GLU A C 1
ATOM 775 O O . GLU A 1 100 ? -13.085 24.647 -3.181 1.00 29.83 100 GLU A O 1
ATOM 781 N N . ILE A 1 101 ? -11.365 25.480 -1.996 1.00 30.54 101 ILE A N 1
ATOM 782 C CA . ILE A 1 101 ? -11.237 26.698 -2.783 1.00 29.30 101 ILE A CA 1
ATOM 783 C C . ILE A 1 101 ? -9.932 26.680 -3.573 1.00 30.45 101 ILE A C 1
ATOM 784 O O . ILE A 1 101 ? -8.835 26.724 -2.998 1.00 29.99 101 ILE A O 1
ATOM 789 N N . THR A 1 102 ? -10.046 26.618 -4.893 1.00 30.24 102 THR A N 1
ATOM 790 C CA . THR A 1 102 ? -8.862 26.603 -5.721 1.00 31.11 102 THR A CA 1
ATOM 791 C C . THR A 1 102 ? -8.745 27.881 -6.537 1.00 31.40 102 THR A C 1
ATOM 792 O O . THR A 1 102 ? -9.723 28.339 -7.123 1.00 31.63 102 THR A O 1
ATOM 796 N N . ILE A 1 103 ? -7.545 28.461 -6.548 1.00 31.56 103 ILE A N 1
ATOM 797 C CA . ILE A 1 103 ? -7.264 29.661 -7.329 1.00 32.07 103 ILE A CA 1
ATOM 798 C C . ILE A 1 103 ? -6.229 29.195 -8.341 1.00 32.62 103 ILE A C 1
AT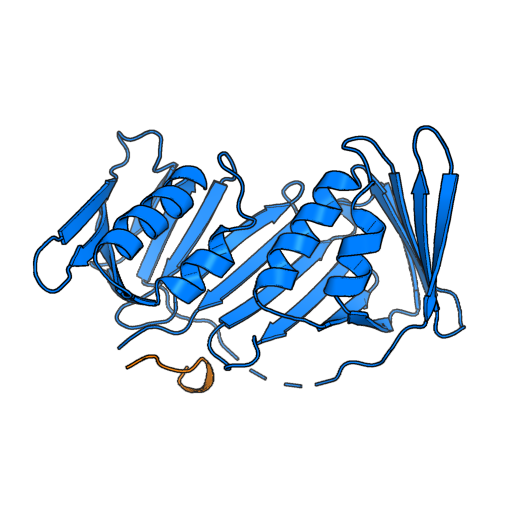OM 799 O O . ILE A 1 103 ? -5.102 28.862 -7.974 1.00 32.73 103 ILE A O 1
ATOM 804 N N . GLN A 1 104 ? -6.627 29.177 -9.612 1.00 32.48 104 GLN A N 1
ATOM 805 C CA . GLN A 1 104 ? -5.792 28.690 -10.701 1.00 33.21 104 GLN A CA 1
ATOM 806 C C . GLN A 1 104 ? -5.371 29.721 -11.753 1.00 32.41 104 GLN A C 1
ATOM 807 O O . GLN A 1 104 ? -6.198 30.252 -12.498 1.00 28.76 104 GLN A O 1
ATOM 813 N N . GLY A 1 105 ? -4.067 29.985 -11.799 1.00 32.99 105 GLY A N 1
ATOM 814 C CA . GLY A 1 105 ? -3.505 30.929 -12.748 1.00 32.45 105 GLY A CA 1
ATOM 815 C C . GLY A 1 105 ? -2.103 30.488 -13.135 1.00 32.72 105 GLY A C 1
ATOM 816 O O . GLY A 1 105 ? -1.920 29.570 -13.928 1.00 32.47 105 GLY A O 1
ATOM 817 N N . THR A 1 106 ? -1.107 31.146 -12.559 1.00 33.89 106 THR A N 1
ATOM 818 C CA . THR A 1 106 ? 0.284 30.825 -12.825 1.00 34.53 106 THR A CA 1
ATOM 819 C C . THR A 1 106 ? 0.591 29.480 -12.156 1.00 33.41 106 THR A C 1
ATOM 820 O O . THR A 1 106 ? 1.493 28.756 -12.566 1.00 33.70 106 THR A O 1
ATOM 824 N N . ALA A 1 107 ? -0.187 29.151 -11.131 1.00 31.52 107 ALA A N 1
ATOM 825 C CA . ALA A 1 107 ? -0.048 27.887 -10.410 1.00 29.07 107 ALA A CA 1
ATOM 826 C C . ALA A 1 107 ? -1.441 27.474 -9.932 1.00 28.65 107 ALA A C 1
ATOM 827 O O . ALA A 1 107 ? -2.379 28.268 -9.993 1.00 29.23 107 ALA A O 1
ATOM 829 N N . THR A 1 108 ? -1.580 26.238 -9.469 1.00 28.16 108 THR A N 1
ATOM 830 C CA . THR A 1 108 ? -2.862 25.775 -8.956 1.00 28.76 108 THR A CA 1
ATOM 831 C C . THR A 1 108 ? -2.812 25.718 -7.423 1.00 29.98 108 THR A C 1
ATOM 832 O O . THR A 1 108 ? -2.175 24.840 -6.843 1.00 29.91 108 THR A O 1
ATOM 836 N N . ARG A 1 109 ? -3.493 26.656 -6.773 1.00 29.89 109 ARG A N 1
ATOM 837 C CA . ARG A 1 109 ? -3.491 26.718 -5.318 1.00 30.93 109 ARG A CA 1
ATOM 838 C C . ARG A 1 109 ? -4.828 26.325 -4.694 1.00 31.12 109 ARG A C 1
ATOM 839 O O . ARG A 1 109 ? -5.835 27.010 -4.878 1.00 30.53 109 ARG A O 1
ATOM 847 N N . THR A 1 110 ? -4.843 25.240 -3.928 1.00 30.72 110 THR A N 1
ATOM 848 C CA . THR A 1 110 ? -6.103 24.833 -3.331 1.00 31.63 110 THR A CA 1
ATOM 849 C C . THR A 1 110 ? -6.110 24.818 -1.801 1.00 31.36 110 THR A C 1
ATOM 850 O O . THR A 1 110 ? -5.244 24.226 -1.155 1.00 31.90 110 THR A O 1
ATOM 854 N N . PHE A 1 111 ? -7.102 25.496 -1.237 1.00 31.48 111 PHE A N 1
ATOM 855 C CA . PHE A 1 111 ? -7.284 25.570 0.204 1.00 32.45 111 PHE A CA 1
ATOM 856 C C . PHE A 1 111 ? -8.436 24.659 0.647 1.00 33.02 111 PHE A C 1
ATOM 857 O O . PHE A 1 111 ? 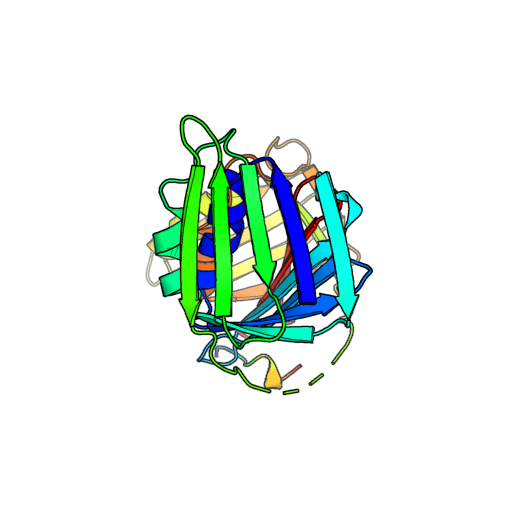-9.442 24.532 -0.047 1.00 32.26 111 PHE A O 1
ATOM 865 N N . ARG A 1 112 ? -8.272 24.022 1.802 1.00 35.58 112 ARG A N 1
ATOM 866 C CA . ARG A 1 112 ? -9.308 23.166 2.381 1.00 38.33 112 ARG A CA 1
ATOM 867 C C . ARG A 1 112 ? -9.719 23.859 3.673 1.00 39.41 112 ARG A C 1
ATOM 868 O O . ARG A 1 112 ? -8.940 23.896 4.630 1.00 39.37 112 ARG A O 1
ATOM 876 N N . VAL A 1 113 ? -10.925 24.413 3.712 1.00 39.61 113 VAL A N 1
ATOM 877 C CA . VAL A 1 113 ? -11.367 25.103 4.913 1.00 41.87 113 VAL A CA 1
ATOM 878 C C . VAL A 1 113 ? -12.587 24.438 5.540 1.00 43.25 113 VAL A C 1
ATOM 879 O O . VAL A 1 113 ? -13.566 24.139 4.857 1.00 42.65 113 VAL A O 1
ATOM 883 N N . PRO A 1 114 ? -12.535 24.188 6.859 1.00 44.93 114 PRO A N 1
ATOM 884 C CA . PRO A 1 114 ? -13.654 23.552 7.560 1.00 46.57 114 PRO A CA 1
ATOM 885 C C . PRO A 1 114 ? -14.861 24.469 7.540 1.00 47.09 114 PRO A C 1
ATOM 886 O O . PRO A 1 114 ? -14.746 25.661 7.817 1.00 47.84 114 PRO A O 1
ATOM 890 N N . LEU A 1 115 ? -16.015 23.912 7.200 1.00 48.22 115 LEU A N 1
ATOM 891 C CA . LEU A 1 115 ? -17.242 24.694 7.137 1.00 49.45 115 LEU A CA 1
ATOM 892 C C . LEU A 1 115 ? -17.959 24.758 8.481 1.00 50.07 115 LEU A C 1
AT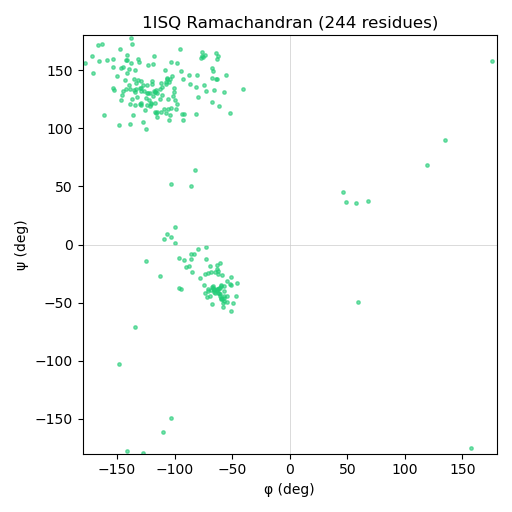OM 893 O O . LEU A 1 115 ? -17.931 23.810 9.261 1.00 50.29 115 LEU A O 1
ATOM 898 N N . ILE A 1 116 ? -18.594 25.891 8.750 1.00 51.61 116 ILE A N 1
ATOM 899 C CA . ILE A 1 116 ? -19.337 26.085 9.991 1.00 52.34 116 ILE A CA 1
ATOM 900 C C . ILE A 1 116 ? -20.745 26.552 9.677 1.00 52.70 116 ILE A C 1
ATOM 901 O O . ILE A 1 116 ? -20.936 27.393 8.811 1.00 52.38 116 ILE A O 1
ATOM 906 N N . ASP A 1 117 ? -21.729 25.996 10.377 1.00 54.40 117 ASP A N 1
ATOM 907 C CA . ASP A 1 117 ? -23.126 26.364 10.158 1.00 55.37 117 ASP A CA 1
ATOM 908 C C . ASP A 1 117 ? -23.447 27.792 10.585 1.00 55.21 117 ASP A C 1
ATOM 909 O O . ASP A 1 117 ? -22.928 28.293 11.583 1.00 53.98 117 ASP A O 1
ATOM 914 N N . VAL A 1 118 ? -24.313 28.437 9.812 1.00 56.23 118 VAL A N 1
ATOM 915 C CA . VAL A 1 118 ? -24.731 29.809 10.077 1.00 57.61 118 VAL A CA 1
ATOM 916 C C . VAL A 1 118 ? -26.245 29.905 9.897 1.00 58.74 118 VAL A C 1
ATOM 917 O O . VAL A 1 118 ? -26.750 29.794 8.779 1.00 58.72 118 VAL A O 1
ATOM 921 N N . GLU A 1 119 ? -26.967 30.109 10.996 1.00 60.09 119 GLU A N 1
ATOM 922 C CA . GLU A 1 119 ? -28.424 30.215 10.930 1.00 61.37 119 GLU A CA 1
ATOM 923 C C . GLU A 1 119 ? -28.880 31.605 10.492 1.00 61.78 119 GLU A C 1
ATOM 924 O O . GLU A 1 119 ? -29.746 31.742 9.622 1.00 62.51 119 GLU A O 1
ATOM 930 N N . PRO A 1 126 ? -40.725 41.373 1.688 1.00 59.05 126 PRO A N 1
ATOM 931 C CA . PRO A 1 126 ? -41.895 42.260 1.603 1.00 59.02 126 PRO A CA 1
ATOM 932 C C . PRO A 1 126 ? -41.672 43.434 0.651 1.00 58.12 126 PRO A C 1
ATOM 933 O O . PRO A 1 126 ? -41.211 44.497 1.063 1.00 58.73 126 PRO A O 1
ATOM 937 N N . GLU A 1 127 ? -42.005 43.235 -0.619 1.00 57.23 127 GLU A N 1
ATOM 938 C CA . GLU A 1 127 ? -41.830 44.269 -1.634 1.00 56.56 127 GLU A CA 1
ATOM 939 C C . GLU A 1 127 ? -42.201 45.662 -1.150 1.00 55.34 127 GLU A C 1
ATOM 940 O O . GLU A 1 127 ? -43.238 45.858 -0.515 1.00 55.87 127 GLU A O 1
ATOM 946 N N . LEU A 1 128 ? -41.340 46.629 -1.449 1.00 52.97 128 LEU A N 1
ATOM 947 C CA . LEU A 1 128 ? -41.576 48.007 -1.043 1.00 51.02 128 LEU A CA 1
ATOM 948 C C . LEU A 1 128 ? -41.986 48.871 -2.228 1.00 49.58 128 LEU A C 1
ATOM 949 O O . LEU A 1 128 ? -41.479 48.708 -3.339 1.00 48.84 128 LEU A O 1
ATOM 954 N N . PRO A 1 129 ? -42.920 49.803 -2.000 1.00 48.23 129 PRO A N 1
ATOM 955 C CA . PRO A 1 129 ? -43.419 50.708 -3.035 1.00 47.61 129 PRO A CA 1
ATOM 956 C C . PRO A 1 129 ? -42.516 51.921 -3.270 1.00 46.44 129 PRO A C 1
ATOM 957 O O . PRO A 1 129 ? -42.922 53.061 -3.035 1.00 46.47 129 PRO A O 1
ATOM 961 N N . PHE A 1 130 ? -41.296 51.666 -3.735 1.00 44.83 130 PHE A N 1
ATOM 962 C CA . PHE A 1 130 ? -40.341 52.730 -4.023 1.00 43.42 130 PHE A CA 1
ATOM 963 C C . PHE A 1 130 ? -40.950 53.709 -5.030 1.00 42.21 130 PHE A C 1
ATOM 964 O O . PHE A 1 130 ? -41.490 53.305 -6.058 1.00 41.75 130 PHE A O 1
ATOM 972 N N . THR A 1 131 ? -40.864 54.997 -4.735 1.00 41.12 131 THR A N 1
ATOM 973 C CA . THR A 1 131 ? -41.419 55.990 -5.638 1.00 40.95 131 THR A CA 1
ATOM 974 C C . THR A 1 131 ? -40.342 56.687 -6.465 1.00 40.73 131 THR A C 1
ATOM 975 O O . THR A 1 131 ? -40.633 57.629 -7.208 1.00 40.16 131 THR A O 1
ATOM 979 N N . ALA A 1 132 ? -39.101 56.216 -6.348 1.00 38.74 132 ALA A N 1
ATOM 980 C CA . ALA A 1 132 ? -38.008 56.816 -7.096 1.00 37.67 132 ALA A CA 1
ATOM 981 C C . ALA A 1 132 ? -36.896 55.846 -7.456 1.00 37.18 132 ALA A C 1
ATOM 982 O O . ALA A 1 132 ? -36.554 54.943 -6.689 1.00 37.21 132 ALA A O 1
ATOM 984 N N . LYS A 1 133 ? -36.314 56.063 -8.625 1.00 36.42 133 LYS A N 1
ATOM 985 C CA . LYS A 1 133 ? -35.228 55.227 -9.096 1.00 36.81 133 LYS A CA 1
ATOM 986 C C . LYS A 1 133 ? -34.207 56.049 -9.877 1.00 35.58 133 LYS A C 1
ATOM 987 O O . LYS A 1 133 ? -34.573 56.836 -10.743 1.00 36.69 133 LYS A O 1
ATOM 993 N N . VAL A 1 134 ? -32.931 55.880 -9.556 1.00 34.23 134 VAL A N 1
ATOM 994 C CA . VAL A 1 134 ? -31.867 56.572 -10.277 1.00 34.47 134 VAL A CA 1
ATOM 995 C C . VAL A 1 134 ? -30.731 55.574 -10.441 1.00 35.16 134 VAL A C 1
ATOM 996 O O . VAL A 1 134 ? -30.571 54.656 -9.620 1.00 35.21 134 VAL A O 1
ATOM 1000 N N . VAL A 1 135 ? -29.967 55.738 -11.515 1.00 34.56 135 VAL A N 1
ATOM 1001 C CA . VAL A 1 135 ? -28.818 54.885 -11.784 1.00 34.63 135 VAL A CA 1
ATOM 1002 C C . VAL A 1 135 ? -27.634 55.849 -11.840 1.00 35.33 135 VAL A C 1
ATOM 1003 O O . VAL A 1 135 ? -27.624 56.785 -12.639 1.00 36.02 135 VAL A O 1
ATOM 1007 N N . VAL A 1 136 ? -26.643 55.627 -10.986 1.00 35.47 136 VAL A N 1
ATOM 1008 C CA . VAL A 1 136 ? -25.496 56.516 -10.929 1.00 35.24 136 VAL A CA 1
ATOM 1009 C C . VAL A 1 136 ? -24.174 55.774 -10.945 1.00 36.73 136 VAL A C 1
ATOM 1010 O O . VAL A 1 136 ? -24.103 54.584 -10.621 1.00 36.81 136 VAL A O 1
ATOM 1014 N N . LEU A 1 137 ? -23.126 56.491 -11.321 1.00 36.96 137 LEU A N 1
ATOM 1015 C CA . LEU A 1 137 ? -21.784 55.931 -11.352 1.00 37.71 137 LEU A CA 1
ATOM 1016 C C . LEU A 1 137 ? -21.327 55.789 -9.899 1.00 37.44 137 LEU A C 1
ATOM 1017 O O . LEU A 1 137 ? -21.465 56.720 -9.115 1.00 37.43 137 LEU A O 1
ATOM 1022 N N . GLY A 1 138 ? -20.784 54.628 -9.552 1.00 37.81 138 GLY A N 1
ATOM 1023 C CA . GLY A 1 138 ? -20.323 54.393 -8.194 1.00 38.68 138 GLY A CA 1
ATOM 1024 C C . GLY A 1 138 ? -19.511 55.525 -7.592 1.00 39.33 138 GLY A C 1
ATOM 1025 O O . GLY A 1 138 ? -19.567 55.763 -6.388 1.00 39.42 138 GLY A O 1
ATOM 1026 N N . GLU A 1 139 ? -18.753 56.222 -8.431 1.00 40.34 139 GLU A N 1
ATOM 1027 C CA . GLU A 1 139 ? -17.918 57.343 -7.993 1.00 40.48 139 GLU A CA 1
ATOM 1028 C C . GLU A 1 139 ? -18.774 58.436 -7.344 1.00 38.65 139 GLU A C 1
ATOM 1029 O O . GLU A 1 139 ? -18.352 59.098 -6.384 1.00 38.66 139 GLU A O 1
ATOM 1035 N N . VAL A 1 140 ? -19.985 58.619 -7.854 1.00 36.50 140 VAL A N 1
ATOM 1036 C CA . VAL A 1 140 ? -20.857 59.643 -7.304 1.00 35.58 140 VAL A CA 1
ATOM 1037 C C . VAL A 1 140 ? -21.285 59.350 -5.872 1.00 35.54 140 VAL A C 1
ATOM 1038 O O . VAL A 1 140 ? -21.325 60.253 -5.035 1.00 34.98 140 VAL A O 1
ATOM 1042 N N . LEU A 1 141 ? -21.602 58.093 -5.588 1.00 34.80 141 LEU A N 1
ATOM 1043 C CA . LEU A 1 141 ? -22.018 57.720 -4.244 1.00 34.25 141 LEU A CA 1
ATOM 1044 C C . LEU A 1 141 ? -20.818 57.771 -3.311 1.00 34.47 141 LEU A C 1
ATOM 1045 O O . LEU A 1 141 ? -20.902 58.320 -2.210 1.00 34.37 141 LEU A O 1
ATOM 1050 N N . LYS A 1 142 ? -19.698 57.211 -3.761 1.00 33.96 142 LYS A N 1
ATOM 1051 C CA . LYS A 1 142 ? -18.483 57.198 -2.950 1.00 34.91 142 LYS A CA 1
ATOM 1052 C C . LYS A 1 142 ? -18.064 58.616 -2.565 1.00 34.38 142 LYS A C 1
ATOM 1053 O O . LYS A 1 142 ? -17.729 58.875 -1.414 1.00 35.83 142 LYS A O 1
ATOM 1059 N N . ASP A 1 143 ? -18.102 59.542 -3.517 1.00 34.61 143 ASP A N 1
ATOM 1060 C CA . ASP A 1 143 ? -17.716 60.923 -3.231 1.00 34.43 143 ASP A CA 1
ATOM 1061 C C . ASP A 1 143 ? -18.785 61.635 -2.401 1.00 33.39 143 ASP A C 1
ATOM 1062 O O . ASP A 1 143 ? -18.470 62.363 -1.454 1.00 32.56 143 ASP A O 1
ATOM 1067 N N . ALA A 1 144 ? -20.052 61.412 -2.748 1.00 32.07 144 ALA A N 1
ATOM 1068 C CA . ALA A 1 144 ? -21.159 62.038 -2.029 1.00 31.69 144 ALA A CA 1
ATOM 1069 C C . ALA A 1 144 ? -21.187 61.642 -0.548 1.00 31.69 144 ALA A C 1
ATOM 1070 O O . ALA A 1 144 ? -21.503 62.464 0.314 1.00 31.25 144 ALA A O 1
ATOM 1072 N N . VAL A 1 145 ? -20.858 60.389 -0.249 1.00 30.94 145 VAL A N 1
ATOM 1073 C CA . VAL A 1 145 ? -20.863 59.934 1.134 1.00 31.53 145 VAL A CA 1
ATOM 1074 C C . VAL A 1 145 ? -19.710 60.549 1.933 1.00 32.45 145 VAL A C 1
ATOM 1075 O O . VAL A 1 145 ? -19.888 60.927 3.089 1.00 32.19 145 VAL A O 1
ATOM 1079 N N . LYS A 1 146 ? -18.533 60.654 1.322 1.00 34.16 146 LYS A N 1
ATOM 1080 C CA . LYS A 1 146 ? -17.393 61.261 2.006 1.00 36.41 146 LYS A CA 1
ATOM 1081 C C . LYS A 1 146 ? -17.655 62.750 2.183 1.00 36.33 146 LYS A C 1
ATOM 1082 O O . LYS A 1 146 ? -17.317 63.326 3.221 1.00 37.05 146 LYS A O 1
ATOM 1088 N N . ASP A 1 147 ? -18.246 63.382 1.170 1.00 35.62 147 ASP A N 1
ATOM 1089 C CA . ASP A 1 147 ? -18.549 64.809 1.275 1.00 33.78 147 ASP A CA 1
ATOM 1090 C C . ASP A 1 147 ? -19.444 65.001 2.484 1.00 32.65 147 ASP A C 1
ATOM 1091 O O . ASP A 1 147 ? -19.133 65.774 3.381 1.00 32.23 147 ASP A O 1
ATOM 1096 N N . ALA A 1 148 ? -20.545 64.262 2.515 1.00 32.30 148 ALA A N 1
ATOM 1097 C CA . ALA A 1 148 ? -21.506 64.350 3.612 1.00 33.01 148 ALA A CA 1
ATOM 1098 C C . ALA A 1 148 ? -20.879 64.069 4.980 1.00 34.27 148 ALA A C 1
ATOM 1099 O O . ALA A 1 148 ? -21.203 64.733 5.972 1.00 33.44 148 ALA A O 1
ATOM 1101 N N . SER A 1 149 ? -19.979 63.093 5.036 1.00 35.35 149 SER A N 1
ATOM 1102 C CA . SER A 1 149 ? -19.351 62.746 6.304 1.00 37.77 149 SER A CA 1
ATOM 1103 C C . SER A 1 149 ? -18.553 63.914 6.870 1.00 38.85 149 SER A C 1
ATOM 1104 O O . SER A 1 149 ? -18.340 63.992 8.083 1.00 39.68 149 SER A O 1
ATOM 1107 N N . LEU A 1 150 ? -18.103 64.810 5.992 1.00 38.97 150 LEU A N 1
ATOM 1108 C CA . LEU A 1 150 ? -17.331 65.968 6.423 1.00 39.29 150 LEU A CA 1
ATOM 1109 C C . LEU A 1 150 ? -18.184 66.961 7.199 1.00 38.81 150 LEU A C 1
ATOM 1110 O O . LEU A 1 150 ? -17.661 67.798 7.931 1.00 40.09 150 LEU A O 1
ATOM 1115 N N . VAL A 1 151 ? -19.500 66.870 7.053 1.00 38.92 151 VAL A N 1
ATOM 1116 C CA . VAL A 1 151 ? -20.376 67.801 7.746 1.00 38.05 151 VAL A CA 1
ATOM 1117 C C . VAL A 1 151 ? -21.439 67.149 8.616 1.00 38.03 151 VAL A C 1
ATOM 1118 O O . VAL A 1 151 ? -22.051 67.824 9.452 1.00 38.19 151 VAL A O 1
ATOM 1122 N N . SER A 1 152 ? -21.657 65.845 8.449 1.00 37.06 152 SER A N 1
ATOM 1123 C CA . SER A 1 152 ? -22.687 65.174 9.237 1.00 36.81 152 SER A CA 1
ATOM 1124 C C . SER A 1 152 ? -22.658 63.643 9.220 1.00 36.44 152 SER A C 1
ATOM 1125 O O . SER A 1 152 ? -21.915 63.018 8.470 1.00 36.68 152 SER A O 1
ATOM 1128 N N . ASP A 1 153 ? -23.486 63.048 10.063 1.00 36.81 153 ASP A N 1
ATOM 1129 C CA . ASP A 1 153 ? -23.581 61.602 10.153 1.00 37.58 153 ASP A CA 1
ATOM 1130 C C . ASP A 1 153 ? -24.899 61.192 9.501 1.00 36.52 153 ASP A C 1
ATOM 1131 O O . ASP A 1 153 ? -25.317 60.039 9.564 1.00 35.72 153 ASP A O 1
ATOM 1136 N N . SER A 1 154 ? -25.532 62.164 8.854 1.00 35.08 154 SER A N 1
ATOM 1137 C CA . SER A 1 154 ? -26.807 61.961 8.187 1.00 33.71 154 SER A CA 1
ATOM 1138 C C . SER A 1 154 ? -26.791 62.617 6.803 1.00 31.98 154 SER A C 1
ATOM 1139 O O . SER A 1 154 ? -26.214 63.692 6.621 1.00 30.92 154 SER A O 1
ATOM 1142 N N . ILE A 1 155 ? -27.425 61.966 5.832 1.00 30.37 155 ILE A N 1
ATOM 1143 C CA . ILE A 1 155 ? -27.486 62.483 4.474 1.00 28.83 155 ILE A CA 1
ATOM 1144 C C . ILE A 1 155 ? -28.913 62.324 3.982 1.00 28.67 155 ILE A C 1
ATOM 1145 O O . ILE A 1 155 ? -29.522 61.266 4.140 1.00 29.56 155 ILE A O 1
ATOM 1150 N N . LYS A 1 156 ? -29.457 63.379 3.393 1.00 28.05 156 LYS A N 1
ATOM 1151 C CA . LYS A 1 156 ? -30.832 63.341 2.912 1.00 29.24 156 LYS A CA 1
ATOM 1152 C C . LYS A 1 156 ? -30.881 63.118 1.403 1.00 28.57 156 LYS A C 1
ATOM 1153 O O . LYS A 1 156 ? -30.161 63.769 0.643 1.00 28.03 156 LYS A O 1
ATOM 1159 N N . PHE A 1 157 ? -31.703 62.162 0.977 1.00 27.34 157 PHE A N 1
ATOM 1160 C CA . PHE A 1 157 ? -31.842 61.865 -0.447 1.00 28.94 157 PHE A CA 1
ATOM 1161 C C . PHE A 1 157 ? -33.123 62.511 -0.959 1.00 29.56 157 PHE A C 1
ATOM 1162 O O . PHE A 1 157 ? -34.184 62.315 -0.375 1.00 30.68 157 PHE A O 1
ATOM 1170 N N . ILE A 1 158 ? -33.022 63.285 -2.036 1.00 30.28 158 ILE A N 1
ATOM 1171 C CA . ILE A 1 158 ? -34.184 63.955 -2.624 1.00 31.70 158 ILE A CA 1
ATOM 1172 C C . ILE A 1 158 ? -34.259 63.691 -4.128 1.00 32.74 158 ILE A C 1
ATOM 1173 O O . ILE A 1 158 ? -33.325 64.005 -4.871 1.00 33.17 158 ILE A O 1
ATOM 1178 N N . ALA A 1 159 ? -35.369 63.118 -4.580 1.00 32.55 159 ALA A N 1
ATOM 1179 C CA . ALA A 1 159 ? -35.528 62.837 -5.998 1.00 33.36 159 ALA A CA 1
ATOM 1180 C C . ALA A 1 159 ? -36.790 63.481 -6.562 1.00 34.36 159 ALA A C 1
ATOM 1181 O O . ALA A 1 159 ? -37.849 63.476 -5.928 1.00 33.64 159 ALA A O 1
ATOM 1183 N N . ARG A 1 160 ? -36.637 64.056 -7.751 1.00 36.63 160 ARG A N 1
ATOM 1184 C CA . ARG A 1 160 ? -37.716 64.706 -8.508 1.00 39.48 160 ARG A CA 1
ATOM 1185 C C . ARG A 1 160 ? -37.453 64.339 -9.971 1.00 40.72 160 ARG A C 1
ATOM 1186 O O . ARG A 1 160 ? -36.514 63.597 -10.269 1.00 39.86 160 ARG A O 1
ATOM 1194 N N . GLU A 1 161 ? -38.269 64.856 -10.881 1.00 42.52 161 GLU A N 1
ATOM 1195 C CA . GLU A 1 161 ? -38.059 64.579 -12.297 1.00 44.71 161 GLU A CA 1
ATOM 1196 C C . GLU A 1 161 ? -36.767 65.252 -12.775 1.00 45.44 161 GLU A C 1
ATOM 1197 O O . GLU A 1 161 ? -36.600 66.469 -12.661 1.00 45.95 161 GLU A O 1
ATOM 1203 N N . ASN A 1 162 ? -35.855 64.457 -13.316 1.00 45.73 162 ASN A N 1
ATOM 1204 C CA . ASN A 1 162 ? -34.578 64.977 -13.804 1.00 46.16 162 ASN A CA 1
ATOM 1205 C C . ASN A 1 162 ? -33.778 65.705 -12.728 1.00 45.16 162 ASN A C 1
ATOM 1206 O O . ASN A 1 162 ? -33.103 66.690 -13.015 1.00 44.78 162 ASN A O 1
ATOM 1211 N N . GLU A 1 163 ? -33.848 65.221 -11.492 1.00 44.43 163 GLU A N 1
ATOM 1212 C CA . GLU A 1 163 ? -33.096 65.840 -10.410 1.00 42.89 163 GLU A CA 1
ATOM 1213 C C . GLU A 1 163 ? -32.919 64.921 -9.197 1.00 41.00 163 GLU A C 1
ATOM 1214 O O . GLU A 1 163 ? -33.884 64.598 -8.492 1.00 39.59 163 GLU A O 1
ATOM 1220 N N . PHE A 1 164 ? -31.677 64.497 -8.970 1.00 38.72 164 PHE A N 1
ATOM 1221 C CA . PHE A 1 164 ? -31.349 63.643 -7.838 1.00 36.08 164 PHE A CA 1
ATOM 1222 C C . PHE A 1 164 ? -30.479 64.467 -6.912 1.00 35.35 164 PHE A C 1
ATOM 1223 O O . PHE A 1 164 ? -29.451 65.007 -7.322 1.00 35.58 164 PHE A O 1
ATOM 1231 N N . ILE A 1 165 ? -30.895 64.569 -5.659 1.00 33.61 165 ILE A N 1
ATOM 1232 C CA . ILE A 1 165 ? -30.146 65.349 -4.696 1.00 32.41 165 ILE A CA 1
ATOM 1233 C C . ILE A 1 165 ? -29.863 64.628 -3.394 1.00 31.63 165 ILE A C 1
ATOM 1234 O O . ILE A 1 165 ? -30.745 63.999 -2.813 1.00 30.95 165 ILE A O 1
ATOM 1239 N N . MET A 1 166 ? -28.615 64.740 -2.952 1.00 31.09 166 MET A N 1
ATOM 1240 C CA . MET A 1 166 ? -28.162 64.182 -1.692 1.00 30.08 166 MET A CA 1
ATOM 1241 C C . MET A 1 166 ? -27.572 65.394 -0.971 1.00 30.82 166 MET A C 1
ATOM 1242 O O . MET A 1 166 ? -26.721 66.110 -1.519 1.00 30.25 166 MET A O 1
ATOM 1247 N N . LYS A 1 167 ? -28.036 65.647 0.242 1.00 30.06 167 LYS A N 1
ATOM 1248 C CA . LYS A 1 167 ? -27.529 66.786 0.984 1.00 32.19 167 LYS A CA 1
ATOM 1249 C C . LYS A 1 167 ? -27.370 66.474 2.457 1.00 31.60 167 LYS A C 1
ATOM 1250 O O . LYS A 1 167 ? -27.984 65.547 2.988 1.00 30.58 167 LYS A O 1
ATOM 1256 N N . ALA A 1 168 ? -26.523 67.258 3.109 1.00 32.83 168 ALA A N 1
ATOM 1257 C CA . ALA A 1 168 ? -26.238 67.086 4.525 1.00 33.32 168 ALA A CA 1
ATOM 1258 C C . ALA A 1 168 ? -25.813 68.418 5.119 1.00 35.36 168 ALA A C 1
ATOM 1259 O O . ALA A 1 168 ? -25.287 69.286 4.419 1.00 32.73 168 ALA A O 1
ATOM 1261 N N . GLU A 1 169 ? -26.050 68.580 6.414 1.00 38.65 169 GLU A N 1
ATOM 1262 C CA . GLU A 1 169 ? -25.661 69.801 7.099 1.00 42.88 169 GLU A CA 1
ATOM 1263 C C . GLU A 1 169 ? -25.401 69.571 8.580 1.00 44.18 169 GLU A C 1
ATOM 1264 O O . GLU A 1 169 ? -26.178 68.916 9.264 1.00 44.16 169 GLU A O 1
ATOM 1270 N N . GLY A 1 170 ? -24.286 70.111 9.060 1.00 47.04 170 GLY A N 1
ATOM 1271 C CA . GLY A 1 170 ? -23.921 69.959 10.455 1.00 50.02 170 GLY A CA 1
ATOM 1272 C C . GLY A 1 170 ? -24.039 71.265 11.209 1.00 52.27 170 GLY A C 1
ATOM 1273 O O . GLY A 1 170 ? -24.708 72.189 10.752 1.00 52.14 170 GLY A O 1
ATOM 1274 N N . GLU A 1 171 ? -23.387 71.344 12.365 1.00 54.55 171 GLU A N 1
ATOM 1275 C CA . GLU A 1 171 ? -23.436 72.547 13.185 1.00 56.85 171 GLU A CA 1
ATOM 1276 C C . GLU A 1 171 ? -23.116 73.825 12.420 1.00 57.03 171 GLU A C 1
ATOM 1277 O O . GLU A 1 171 ? -23.593 74.902 12.777 1.00 57.50 171 GLU A O 1
ATOM 1283 N N . THR A 1 172 ? -22.323 73.717 11.361 1.00 57.26 172 THR A N 1
ATOM 1284 C CA . THR A 1 172 ? -21.969 74.908 10.593 1.00 56.69 172 THR A CA 1
ATOM 1285 C C . THR A 1 172 ? -22.081 74.726 9.076 1.00 55.66 172 THR A C 1
ATOM 1286 O O . THR A 1 172 ? -22.974 75.287 8.431 1.00 55.89 172 THR A O 1
ATOM 1290 N N . GLN A 1 173 ? -21.175 73.941 8.510 1.00 53.90 173 GLN A N 1
ATOM 1291 C CA . GLN A 1 173 ? -21.180 73.714 7.079 1.00 52.52 173 GLN A CA 1
ATOM 1292 C C . GLN A 1 173 ? -22.251 72.750 6.583 1.00 51.08 173 GLN A C 1
ATOM 1293 O O . GLN A 1 173 ? -22.844 71.980 7.348 1.00 50.42 173 GLN A O 1
ATOM 1299 N N . GLU A 1 174 ? -22.498 72.816 5.280 1.00 48.21 174 GLU A N 1
ATOM 1300 C CA . GLU A 1 174 ? -23.455 71.943 4.635 1.00 45.27 174 GLU A CA 1
ATOM 1301 C C . GLU A 1 174 ? -22.912 71.565 3.265 1.00 42.71 174 GLU A C 1
ATOM 1302 O O . GLU A 1 174 ? -22.033 72.237 2.717 1.00 41.22 174 GLU A O 1
ATOM 1308 N N . VAL A 1 175 ? -23.418 70.470 2.723 1.00 40.26 175 VAL A N 1
ATOM 1309 C CA . VAL A 1 175 ? -22.970 70.028 1.421 1.00 39.44 175 VAL A CA 1
ATOM 1310 C C . VAL A 1 175 ? -24.151 69.532 0.611 1.00 38.21 175 VAL A C 1
ATOM 1311 O O . VAL A 1 175 ? -25.034 68.850 1.134 1.00 37.55 175 VAL A O 1
ATOM 1315 N N . GLU A 1 176 ? -24.181 69.903 -0.662 1.00 37.09 176 GLU A N 1
ATOM 1316 C CA . GLU A 1 176 ? -25.251 69.456 -1.538 1.00 37.73 176 GLU A CA 1
ATOM 1317 C C . GLU A 1 176 ? -24.678 68.867 -2.816 1.00 36.63 176 GLU A C 1
ATOM 1318 O O . GLU A 1 176 ? -23.959 69.547 -3.553 1.00 36.74 176 GLU A O 1
ATOM 1324 N N . ILE A 1 177 ? -24.983 67.596 -3.064 1.00 36.42 177 ILE A N 1
ATOM 1325 C CA . ILE A 1 177 ? -24.531 66.920 -4.274 1.00 36.18 177 ILE A CA 1
ATOM 1326 C C . ILE A 1 177 ? -25.765 66.761 -5.169 1.00 37.99 177 ILE A C 1
ATOM 1327 O O . ILE A 1 177 ? -26.704 66.029 -4.835 1.00 37.57 177 ILE A O 1
ATOM 1332 N N . LYS A 1 178 ? -25.768 67.459 -6.299 1.00 38.47 178 LYS A N 1
ATOM 1333 C CA . LYS A 1 178 ? -26.895 67.405 -7.214 1.00 39.70 178 LYS A CA 1
ATOM 1334 C C . LYS A 1 178 ? -26.549 66.889 -8.602 1.00 39.72 178 LYS A C 1
ATOM 1335 O O . LYS A 1 178 ? -25.498 67.208 -9.152 1.00 40.51 178 LYS A O 1
ATOM 1341 N N . LEU A 1 179 ? -27.449 66.093 -9.169 1.00 39.69 179 LEU A N 1
ATOM 1342 C CA . LEU A 1 179 ? -27.250 65.558 -10.504 1.00 39.74 179 LEU A CA 1
ATOM 1343 C C . LEU A 1 179 ? -28.516 65.698 -11.335 1.00 40.28 179 LEU A C 1
ATOM 1344 O O . LEU A 1 179 ? -29.625 65.701 -10.800 1.00 40.54 179 LEU A O 1
ATOM 1349 N N . THR A 1 180 ? -28.324 65.837 -12.644 1.00 40.58 180 THR A N 1
ATOM 1350 C CA . THR A 1 180 ? -29.407 65.911 -13.618 1.00 41.31 180 THR A CA 1
ATOM 1351 C C . THR A 1 180 ? -28.910 65.021 -14.751 1.00 42.25 180 THR A C 1
ATOM 1352 O O . THR A 1 180 ? -27.761 64.584 -14.730 1.00 41.93 180 THR A O 1
ATOM 1356 N N . LEU A 1 181 ? -29.751 64.757 -15.745 1.00 44.22 181 LEU A N 1
ATOM 1357 C CA . LEU A 1 181 ? -29.336 63.909 -16.860 1.00 45.88 181 LEU A CA 1
ATOM 1358 C C . LEU A 1 181 ? -28.119 64.434 -17.633 1.00 46.58 181 LEU A C 1
ATOM 1359 O O . LEU A 1 181 ? -27.377 63.656 -18.239 1.00 46.37 181 LEU A O 1
ATOM 1364 N N . GLU A 1 182 ? -27.914 65.747 -17.606 1.00 47.22 182 GLU A N 1
ATOM 1365 C CA . GLU A 1 182 ? -26.784 66.357 -18.300 1.00 48.17 182 GLU A CA 1
ATOM 1366 C C . GLU A 1 182 ? -25.463 65.910 -17.701 1.00 47.64 182 GLU A C 1
ATOM 1367 O O . GLU A 1 182 ? -24.429 65.947 -18.365 1.00 48.81 182 GLU A O 1
ATOM 1373 N N . ASP A 1 183 ? -25.499 65.482 -16.443 1.00 45.68 183 ASP A N 1
ATOM 1374 C CA . ASP A 1 183 ? -24.297 65.027 -15.765 1.00 43.88 183 ASP A CA 1
ATOM 1375 C C . ASP A 1 183 ? -23.972 63.585 -16.150 1.00 43.24 183 ASP A C 1
ATOM 1376 O O . ASP A 1 183 ? -24.854 62.729 -16.189 1.00 43.18 183 ASP A O 1
ATOM 1381 N N . GLU A 1 184 ? -22.708 63.301 -16.433 1.00 42.24 184 GLU A N 1
ATOM 1382 C CA . GLU A 1 184 ? -22.359 61.940 -16.805 1.00 42.70 184 GLU A CA 1
ATOM 1383 C C . GLU A 1 184 ? -22.398 61.016 -15.588 1.00 41.80 184 GLU A C 1
ATOM 1384 O O . GLU A 1 184 ? -22.179 59.808 -15.705 1.00 41.03 184 GLU A O 1
ATOM 1390 N N . GLY A 1 185 ? -22.692 61.594 -14.424 1.00 40.59 185 GLY A N 1
ATOM 1391 C CA . GLY A 1 185 ? -22.784 60.811 -13.204 1.00 39.05 185 GLY A CA 1
ATOM 1392 C C . GLY A 1 185 ? -24.167 60.192 -13.031 1.00 38.42 185 GLY A C 1
ATOM 1393 O O . GLY A 1 185 ? -24.323 59.197 -12.331 1.00 38.79 185 GLY A O 1
ATOM 1394 N N . LEU A 1 186 ? -25.179 60.784 -13.657 1.00 37.49 186 LEU A N 1
ATOM 1395 C CA . LEU A 1 186 ? -26.543 60.268 -13.564 1.00 37.77 186 LEU A CA 1
ATOM 1396 C C . LEU A 1 186 ? -26.867 59.559 -14.878 1.00 38.59 186 LEU A C 1
ATOM 1397 O O . LEU A 1 186 ? -26.986 60.206 -15.914 1.00 37.73 186 LEU A O 1
ATOM 1402 N N . LEU A 1 187 ? -27.002 58.233 -14.827 1.00 39.91 187 LEU A N 1
ATOM 1403 C CA . LEU A 1 187 ? -27.285 57.435 -16.023 1.00 42.63 187 LEU A CA 1
ATOM 1404 C C . LEU A 1 187 ? -28.762 57.237 -16.328 1.00 43.74 187 LEU A C 1
ATOM 1405 O O . LEU A 1 187 ? -29.124 56.909 -17.454 1.00 44.56 187 LEU A O 1
ATOM 1410 N N . ASP A 1 188 ? -29.618 57.437 -15.334 1.00 45.93 188 ASP A N 1
ATOM 1411 C CA . ASP A 1 188 ? -31.048 57.249 -15.539 1.00 47.85 188 ASP A CA 1
ATOM 1412 C C . ASP A 1 188 ? -31.812 57.762 -14.330 1.00 48.29 188 ASP A C 1
ATOM 1413 O O . ASP A 1 188 ? -31.321 57.683 -13.201 1.00 49.40 188 ASP A O 1
ATOM 1418 N N . ILE A 1 189 ? -33.013 58.278 -14.577 1.00 48.12 189 ILE A N 1
ATOM 1419 C CA . ILE A 1 189 ? -33.874 58.810 -13.530 1.00 49.24 189 ILE A CA 1
ATOM 1420 C C . ILE A 1 189 ? -35.347 58.575 -13.854 1.00 49.56 189 ILE A C 1
ATOM 1421 O O . ILE A 1 189 ? -35.834 58.974 -14.914 1.00 50.10 189 ILE A O 1
ATOM 1426 N N . GLU A 1 190 ? -36.050 57.923 -12.936 1.00 49.15 190 GLU A N 1
ATOM 1427 C CA . GLU A 1 190 ? -37.469 57.644 -13.102 1.00 49.57 190 GLU A CA 1
ATOM 1428 C C . GLU A 1 190 ? -38.132 57.893 -11.759 1.00 49.03 190 GLU A C 1
ATOM 1429 O O . GLU A 1 190 ? -38.012 57.090 -10.841 1.00 49.44 190 GLU A O 1
ATOM 1435 N N . VAL A 1 191 ? -38.822 59.020 -11.645 1.00 49.58 191 VAL A N 1
ATOM 1436 C CA . VAL A 1 191 ? -39.489 59.393 -10.403 1.00 50.41 191 VAL A CA 1
ATOM 1437 C C . VAL A 1 191 ? -40.999 59.462 -10.588 1.00 50.66 191 VAL A C 1
ATOM 1438 O O . VAL A 1 191 ? -41.490 60.056 -11.542 1.00 51.25 191 VAL A O 1
ATOM 1442 N N . GLN A 1 192 ? -41.724 58.852 -9.658 1.00 50.82 192 GLN A N 1
ATOM 1443 C CA . GLN A 1 192 ? -43.179 58.808 -9.695 1.00 51.60 192 GLN A CA 1
ATOM 1444 C C . GLN A 1 192 ? -43.792 59.979 -8.928 1.00 50.94 192 GLN A C 1
ATOM 1445 O O . GLN A 1 192 ? -44.987 60.251 -9.039 1.00 51.13 192 GLN A O 1
ATOM 1451 N N . GLU A 1 193 ? -42.964 60.661 -8.145 1.00 49.45 193 GLU A N 1
ATOM 1452 C CA . GLU A 1 193 ? -43.395 61.802 -7.345 1.00 47.86 193 GLU A CA 1
ATOM 1453 C C . GLU A 1 193 ? -42.200 62.255 -6.507 1.00 46.77 193 GLU A C 1
ATOM 1454 O O . GLU A 1 193 ? -41.281 61.474 -6.268 1.00 45.89 193 GLU A O 1
ATOM 1460 N N . GLU A 1 194 ? -42.208 63.510 -6.067 1.00 44.97 194 GLU A N 1
ATOM 1461 C CA . GLU A 1 194 ? -41.118 64.025 -5.250 1.00 43.86 194 GLU A CA 1
ATOM 1462 C C . GLU A 1 194 ? -40.875 63.077 -4.060 1.00 42.06 194 GLU A C 1
ATOM 1463 O O . GLU A 1 194 ? -41.722 62.937 -3.168 1.00 41.44 194 GLU A O 1
ATOM 1469 N N . THR A 1 195 ? -39.710 62.431 -4.055 1.00 39.51 195 THR A N 1
ATOM 1470 C CA . THR A 1 195 ? -39.365 61.478 -3.001 1.00 36.38 195 THR A CA 1
ATOM 1471 C C . THR A 1 195 ? -38.249 61.942 -2.067 1.00 34.94 195 THR A C 1
ATOM 1472 O O . THR A 1 195 ? -37.176 62.341 -2.516 1.00 34.94 195 THR A O 1
ATOM 1476 N N . LYS A 1 196 ? -38.505 61.867 -0.766 1.00 33.42 196 LYS A N 1
ATOM 1477 C CA . LYS A 1 196 ? -37.532 62.289 0.222 1.00 33.44 196 LYS A CA 1
ATOM 1478 C C . LYS A 1 196 ? -37.347 61.297 1.371 1.00 33.11 196 LYS A C 1
ATOM 1479 O O . LYS A 1 196 ? -38.310 60.727 1.889 1.00 33.00 196 LYS A O 1
ATOM 1485 N N . SER A 1 197 ? -36.096 61.111 1.776 1.00 30.78 197 SER A N 1
ATOM 1486 C CA . SER A 1 197 ? -35.777 60.198 2.861 1.00 29.66 197 SER A CA 1
ATOM 1487 C C . SER A 1 197 ? -34.343 60.484 3.291 1.00 28.75 197 SER A C 1
ATOM 1488 O O . SER A 1 197 ? -33.563 61.045 2.523 1.00 30.90 197 SER A O 1
ATOM 1491 N N . ALA A 1 198 ? -33.995 60.114 4.515 1.00 27.08 198 ALA A N 1
ATOM 1492 C CA . ALA A 1 198 ? -32.652 60.371 5.017 1.00 26.22 198 ALA A CA 1
ATOM 1493 C C . ALA A 1 198 ? -32.003 59.071 5.444 1.00 25.95 198 ALA A C 1
ATOM 1494 O O . ALA A 1 198 ? -32.707 58.125 5.784 1.00 26.68 198 ALA A O 1
ATOM 1496 N N . TYR A 1 199 ? -30.667 59.024 5.428 1.00 25.43 199 TYR A N 1
ATOM 1497 C CA . TYR A 1 199 ? -29.942 57.814 5.820 1.00 25.10 199 TYR A CA 1
ATOM 1498 C C . TYR A 1 199 ? -28.663 58.065 6.608 1.00 25.76 199 TYR A C 1
ATOM 1499 O O . TYR A 1 199 ? -28.129 59.179 6.617 1.00 27.90 199 TYR A O 1
ATOM 1508 N N . GLY A 1 200 ? -28.171 57.018 7.263 1.00 25.66 200 GLY A N 1
ATOM 1509 C CA . GLY A 1 200 ? -26.962 57.132 8.052 1.00 25.59 200 GLY A CA 1
ATOM 1510 C C . GLY A 1 200 ? -25.722 57.080 7.186 1.00 26.32 200 GLY A C 1
ATOM 1511 O O . GLY A 1 200 ? -25.541 56.147 6.400 1.00 25.14 200 GLY A O 1
ATOM 1512 N N . VAL A 1 201 ? -24.855 58.075 7.341 1.00 26.97 201 VAL A N 1
ATOM 1513 C CA . VAL A 1 201 ? -23.622 58.145 6.557 1.00 28.23 201 VAL A CA 1
ATOM 1514 C C . VAL A 1 201 ? -22.686 56.948 6.752 1.00 27.72 201 VAL A C 1
ATOM 1515 O O . VAL A 1 201 ? -22.131 56.433 5.779 1.00 27.75 201 VAL A O 1
ATOM 1519 N N . SER A 1 202 ? -22.515 56.505 7.997 1.00 28.14 202 SER A N 1
ATOM 1520 C CA . SER A 1 202 ? -21.639 55.358 8.293 1.00 28.90 202 SER A CA 1
ATOM 1521 C C . SER A 1 202 ? -22.085 54.110 7.537 1.00 28.21 202 SER A C 1
ATOM 1522 O O . SER A 1 202 ? -21.278 53.440 6.890 1.00 28.94 202 SER A O 1
ATOM 1525 N N . TYR A 1 203 ? -23.369 53.787 7.628 1.00 26.81 203 TYR A N 1
ATOM 1526 C CA . TYR A 1 203 ? -23.880 52.621 6.915 1.00 25.60 203 TYR A CA 1
ATOM 1527 C C . TYR A 1 203 ? -23.605 52.744 5.408 1.00 24.70 203 TYR A C 1
ATOM 1528 O O . TYR A 1 203 ? -23.113 51.800 4.783 1.00 24.94 203 TYR A O 1
ATOM 1537 N N . LEU A 1 204 ? -23.926 53.896 4.825 1.00 22.68 204 LEU A N 1
ATOM 1538 C CA . LEU A 1 204 ? -23.704 54.099 3.392 1.00 23.27 204 LEU A CA 1
ATOM 1539 C C . LEU A 1 204 ? -22.214 53.993 3.084 1.00 23.47 204 LEU A C 1
ATOM 1540 O O . LEU A 1 204 ? -21.822 53.453 2.049 1.00 20.37 204 LEU A O 1
ATOM 1545 N N . SER A 1 205 ? -21.395 54.523 3.986 1.00 23.80 205 SER A N 1
ATOM 1546 C CA . SER A 1 205 ? -19.953 54.462 3.811 1.00 27.27 205 SER A CA 1
ATOM 1547 C C . SER A 1 205 ? -19.542 52.990 3.711 1.00 27.68 205 SER A C 1
ATOM 1548 O O . SER A 1 205 ? -18.793 52.623 2.819 1.00 27.85 205 SER A O 1
ATOM 1551 N N . ASP A 1 206 ? -20.038 52.139 4.606 1.00 28.50 206 ASP A N 1
ATOM 1552 C CA . ASP A 1 206 ? -19.694 50.717 4.526 1.00 30.46 206 ASP A CA 1
ATOM 1553 C C . ASP A 1 206 ? -20.261 50.075 3.248 1.00 31.05 206 ASP A C 1
ATOM 1554 O O . ASP A 1 206 ? -19.620 49.228 2.639 1.00 31.55 206 ASP A O 1
ATOM 1559 N N . MET A 1 207 ? -21.470 50.477 2.856 1.00 31.82 207 MET A N 1
ATOM 1560 C CA . MET A 1 207 ? -22.136 49.945 1.663 1.00 31.53 207 MET A CA 1
ATOM 1561 C C . MET A 1 207 ? -21.455 50.311 0.354 1.00 32.61 207 MET A C 1
ATOM 1562 O O . MET A 1 207 ? -21.458 49.527 -0.595 1.00 31.99 207 MET A O 1
ATOM 1567 N N . VAL A 1 208 ? -20.902 51.515 0.294 1.00 33.35 208 VAL A N 1
ATOM 1568 C CA . VAL A 1 208 ? -20.272 51.988 -0.926 1.00 36.10 208 VAL A CA 1
ATOM 1569 C C . VAL A 1 208 ? -18.766 51.788 -0.956 1.00 37.50 208 VAL A C 1
ATOM 1570 O O . VAL A 1 208 ? -18.144 51.943 -2.000 1.00 36.39 208 VAL A O 1
ATOM 1574 N N . LYS A 1 209 ? -18.190 51.439 0.193 1.00 40.57 209 LYS A N 1
ATOM 1575 C CA . LYS A 1 209 ? -16.743 51.229 0.316 1.00 42.92 209 LYS A CA 1
ATOM 1576 C C . LYS A 1 209 ? -16.202 50.282 -0.750 1.00 44.50 209 LYS A C 1
ATOM 1577 O O . LYS A 1 209 ? -15.304 50.644 -1.511 1.00 45.03 209 LYS A O 1
ATOM 1583 N N . GLY A 1 210 ? -16.750 49.074 -0.809 1.00 46.11 210 GLY A N 1
ATOM 1584 C CA . GLY A 1 210 ? -16.290 48.112 -1.793 1.00 48.60 210 GLY A CA 1
ATOM 1585 C C . GLY A 1 210 ? -16.742 48.455 -3.200 1.00 50.41 210 GLY A C 1
ATOM 1586 O O . GLY A 1 210 ? -16.256 47.881 -4.173 1.00 51.19 210 GLY A O 1
ATOM 1587 N N . LEU A 1 211 ? -17.675 49.398 -3.299 1.00 51.93 211 LEU A N 1
ATOM 1588 C CA . LEU A 1 211 ? -18.231 49.849 -4.576 1.00 52.20 211 LEU A CA 1
ATOM 1589 C C . LEU A 1 211 ? -17.134 50.319 -5.522 1.00 52.26 211 LEU A C 1
ATOM 1590 O O . LEU A 1 211 ? -16.127 50.888 -5.089 1.00 51.94 211 LEU A O 1
ATOM 1595 N N . GLY A 1 212 ? -17.338 50.084 -6.816 1.00 51.76 212 GLY A N 1
ATOM 1596 C CA . GLY A 1 212 ? -16.357 50.495 -7.802 1.00 51.47 212 GLY A CA 1
ATOM 1597 C C . GLY A 1 212 ? -16.667 51.853 -8.403 1.00 51.39 212 GLY A C 1
ATOM 1598 O O . GLY A 1 212 ? -17.833 52.231 -8.533 1.00 50.77 212 GLY A O 1
ATOM 1599 N N . LYS A 1 213 ? -15.616 52.579 -8.781 1.00 50.96 213 LYS A N 1
ATOM 1600 C CA . LYS A 1 213 ? -15.748 53.910 -9.371 1.00 51.14 213 LYS A CA 1
ATOM 1601 C C . LYS A 1 213 ? -16.663 53.982 -10.591 1.00 50.02 213 LYS A C 1
ATOM 1602 O O . LYS A 1 213 ? -1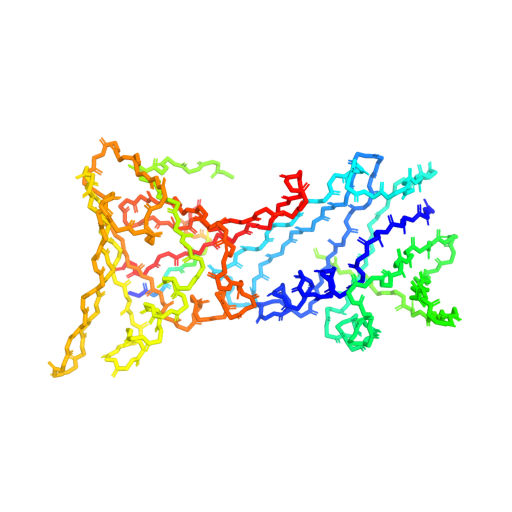7.481 54.895 -10.704 1.00 49.21 213 LYS A O 1
ATOM 1608 N N . ALA A 1 214 ? -16.521 53.023 -11.500 1.00 49.89 214 ALA A N 1
ATOM 1609 C CA . ALA A 1 214 ? -17.313 52.998 -12.731 1.00 50.01 214 ALA A CA 1
ATOM 1610 C C . ALA A 1 214 ? -18.517 52.057 -12.711 1.00 50.24 214 ALA A C 1
ATOM 1611 O O . ALA A 1 214 ? -19.229 51.941 -13.710 1.00 51.10 214 ALA A O 1
ATOM 1613 N N . ASP A 1 215 ? -18.750 51.380 -11.592 1.00 50.21 215 ASP A N 1
ATOM 1614 C CA . ASP A 1 215 ? -19.888 50.471 -11.504 1.00 50.43 215 ASP A CA 1
ATOM 1615 C C . ASP A 1 215 ? -21.182 51.259 -11.657 1.00 49.75 215 ASP A C 1
ATOM 1616 O O . ASP A 1 215 ? -21.287 52.387 -11.181 1.00 50.01 215 ASP A O 1
ATOM 1621 N N . GLU A 1 216 ? -22.160 50.672 -12.336 1.00 48.81 216 GLU A N 1
ATOM 1622 C CA . GLU A 1 216 ? -23.444 51.326 -12.523 1.00 47.44 216 GLU A CA 1
ATOM 1623 C C . GLU A 1 216 ? -24.362 50.879 -11.394 1.00 46.82 216 GLU A C 1
ATOM 1624 O O . GLU A 1 216 ? -24.827 49.732 -11.367 1.00 46.65 216 GLU A O 1
ATOM 1630 N N . VAL A 1 217 ? -24.618 51.788 -10.459 1.00 44.23 217 VAL A N 1
ATOM 1631 C CA . VAL A 1 217 ? -25.461 51.479 -9.312 1.00 41.46 217 VAL A CA 1
ATOM 1632 C C . VAL A 1 217 ? -26.890 51.994 -9.436 1.00 39.47 217 VAL A C 1
ATOM 1633 O O . VAL A 1 217 ? -27.123 53.131 -9.849 1.00 39.23 217 VAL A O 1
ATOM 1637 N N . THR A 1 218 ? -27.844 51.137 -9.088 1.00 37.25 218 THR A N 1
ATOM 1638 C CA . THR A 1 218 ? -29.254 51.497 -9.128 1.00 35.36 218 THR A CA 1
ATOM 1639 C C . THR A 1 218 ? -29.722 51.722 -7.693 1.00 34.81 218 THR A C 1
ATOM 1640 O O . THR A 1 218 ? -29.337 50.993 -6.779 1.00 36.13 218 THR A O 1
ATOM 1644 N N . ILE A 1 219 ? -30.550 52.737 -7.500 1.00 33.39 219 ILE A N 1
ATOM 1645 C CA . ILE A 1 219 ? -31.045 53.073 -6.177 1.00 31.75 219 ILE A CA 1
ATOM 1646 C C . ILE A 1 219 ? -32.532 53.334 -6.198 1.00 31.42 219 ILE A C 1
ATOM 1647 O O . ILE A 1 219 ? -33.025 54.090 -7.036 1.00 31.41 219 ILE A O 1
ATOM 1652 N N . LYS A 1 220 ? -33.240 52.707 -5.268 1.00 30.58 220 LYS A N 1
ATOM 1653 C CA . LYS A 1 220 ? -34.672 52.891 -5.143 1.00 30.88 220 LYS A CA 1
ATOM 1654 C C . LYS A 1 220 ? -35.057 53.222 -3.705 1.00 31.78 220 LYS A C 1
ATOM 1655 O O . LYS A 1 220 ? -34.497 52.674 -2.742 1.00 31.61 220 LYS A O 1
ATOM 1661 N N . PHE A 1 221 ? -36.013 54.128 -3.553 1.00 31.68 221 PHE A N 1
ATOM 1662 C CA . PHE A 1 221 ? -36.457 54.496 -2.223 1.00 32.26 221 PHE A CA 1
ATOM 1663 C C . PHE A 1 221 ? -37.803 55.215 -2.240 1.00 33.80 221 PHE A C 1
ATOM 1664 O O . PHE A 1 221 ? -38.339 55.538 -3.297 1.00 34.33 221 PHE A O 1
ATOM 1672 N N . GLY A 1 222 ? -38.352 55.444 -1.056 1.00 35.69 222 GLY A N 1
ATOM 1673 C CA . GLY A 1 222 ? -39.624 56.125 -0.951 1.00 36.65 222 GLY A CA 1
ATOM 1674 C C . GLY A 1 222 ? -39.528 57.104 0.193 1.00 38.80 222 GLY A C 1
ATOM 1675 O O . GLY A 1 222 ? -38.494 57.173 0.869 1.00 37.92 222 GLY A O 1
ATOM 1676 N N . ASN A 1 223 ? -40.599 57.861 0.414 1.00 39.51 223 ASN A N 1
ATOM 1677 C CA . ASN A 1 223 ? -40.625 58.840 1.485 1.00 40.34 223 ASN A CA 1
ATOM 1678 C C . ASN A 1 223 ? -40.450 58.180 2.850 1.00 41.30 223 ASN A C 1
ATOM 1679 O O . ASN A 1 223 ? -41.250 57.333 3.258 1.00 41.48 223 ASN A O 1
ATOM 1684 N N . GLU A 1 224 ? -39.385 58.569 3.546 1.00 41.48 224 GLU A N 1
ATOM 1685 C CA . GLU A 1 224 ? -39.075 58.022 4.860 1.00 41.65 224 GLU A CA 1
ATOM 1686 C C . GLU A 1 224 ? -39.144 56.501 4.828 1.00 41.49 224 GLU A C 1
ATOM 1687 O O . GLU A 1 224 ? -39.582 55.867 5.788 1.00 41.87 224 GLU A O 1
ATOM 1693 N N . MET A 1 225 ? -38.713 55.929 3.707 1.00 40.97 225 MET A N 1
ATOM 1694 C CA . MET A 1 225 ? -38.690 54.482 3.504 1.00 40.54 225 MET A CA 1
ATOM 1695 C C . MET A 1 225 ? -37.247 54.015 3.294 1.00 38.88 225 MET A C 1
ATOM 1696 O O . MET A 1 225 ? -36.360 54.818 2.994 1.00 37.27 225 MET A O 1
ATOM 1701 N N . PRO A 1 226 ? -36.991 52.711 3.459 1.00 36.88 226 PRO A N 1
ATOM 1702 C CA . PRO A 1 226 ? -35.620 52.257 3.254 1.00 35.90 226 PRO A CA 1
ATOM 1703 C C . PRO A 1 226 ? -35.169 52.454 1.817 1.00 35.01 226 PRO A C 1
ATOM 1704 O O . PRO A 1 226 ? -35.968 52.686 0.916 1.00 34.63 226 PRO A O 1
ATOM 1708 N N . MET A 1 227 ? -33.868 52.373 1.619 1.00 34.29 227 MET A N 1
ATOM 1709 C CA . MET A 1 227 ? -33.289 52.544 0.310 1.00 32.85 227 MET A CA 1
ATOM 1710 C C . MET A 1 227 ? -32.726 51.223 -0.180 1.00 32.18 227 MET A C 1
ATOM 1711 O O . MET A 1 227 ? -32.057 50.504 0.570 1.00 32.62 227 MET A O 1
ATOM 1716 N N . GLN A 1 228 ? -32.996 50.901 -1.436 1.00 29.91 228 GLN A N 1
ATOM 1717 C CA . GLN A 1 228 ? -32.467 49.685 -2.008 1.00 30.04 228 GLN A CA 1
ATOM 1718 C C . GLN A 1 228 ? -31.337 50.080 -2.955 1.00 30.56 228 GLN A C 1
ATOM 1719 O O . GLN A 1 228 ? -31.526 50.900 -3.860 1.00 30.60 228 GLN A O 1
ATOM 1725 N N . MET A 1 229 ? -30.162 49.504 -2.736 1.00 30.09 229 MET A N 1
ATOM 1726 C CA . MET A 1 229 ? -29.010 49.802 -3.573 1.00 31.84 229 MET A CA 1
ATOM 1727 C C . MET A 1 229 ? -28.439 48.533 -4.186 1.00 33.07 229 MET A C 1
ATOM 1728 O O . MET A 1 229 ? -28.029 47.625 -3.471 1.00 33.75 229 MET A O 1
ATOM 1733 N N . GLU A 1 230 ? -28.407 48.469 -5.509 1.00 34.40 230 GLU A N 1
ATOM 1734 C CA . GLU A 1 230 ? -27.855 47.298 -6.153 1.00 35.96 230 GLU A CA 1
ATOM 1735 C C . GLU A 1 230 ? -26.957 47.606 -7.352 1.00 35.08 230 GLU A C 1
ATOM 1736 O O . GLU A 1 230 ? -27.043 48.669 -7.968 1.00 34.25 230 GLU A O 1
ATOM 1742 N N . TYR A 1 231 ? -26.075 46.661 -7.650 1.00 34.86 231 TYR A N 1
ATOM 1743 C CA . TYR A 1 231 ? -25.190 46.749 -8.797 1.00 36.10 231 TYR A CA 1
ATOM 1744 C C . TYR A 1 231 ? -25.007 45.311 -9.284 1.00 36.19 231 TYR A C 1
ATOM 1745 O O . TYR A 1 231 ? -25.107 44.360 -8.504 1.00 36.33 231 TYR A O 1
ATOM 1754 N N . TYR A 1 232 ? -24.754 45.156 -10.576 1.00 35.81 232 TYR A N 1
ATOM 1755 C CA . TYR A 1 232 ? -24.638 43.839 -11.177 1.00 35.39 232 TYR A CA 1
ATOM 1756 C C . TYR A 1 232 ? -23.241 43.286 -11.382 1.00 34.31 232 TYR A C 1
ATOM 1757 O O . TYR A 1 232 ? -22.267 44.032 -11.462 1.00 33.31 232 TYR A O 1
ATOM 1766 N N . ILE A 1 233 ? -23.181 41.956 -11.445 1.00 33.85 233 ILE A N 1
ATOM 1767 C CA . ILE A 1 233 ? -21.955 41.179 -11.628 1.00 33.73 233 ILE A CA 1
ATOM 1768 C C . ILE A 1 233 ? -22.135 40.346 -12.905 1.00 33.11 233 ILE A C 1
ATOM 1769 O O . ILE A 1 233 ? -23.038 39.510 -12.966 1.00 32.08 233 ILE A O 1
ATOM 1774 N N . ARG A 1 234 ? -21.269 40.554 -13.899 1.00 32.28 234 ARG A N 1
ATOM 1775 C CA . ARG A 1 234 ? -21.362 39.838 -15.173 1.00 31.82 234 ARG A CA 1
ATOM 1776 C C . ARG A 1 234 ? -22.820 39.869 -15.643 1.00 32.59 234 ARG A C 1
ATOM 1777 O O . ARG A 1 234 ? -23.382 38.849 -16.054 1.00 32.97 234 ARG A O 1
ATOM 1785 N N . ASP A 1 235 ? -23.412 41.060 -15.549 1.00 33.69 235 ASP A N 1
ATOM 1786 C CA . ASP A 1 235 ? -24.794 41.350 -15.930 1.00 35.32 235 ASP A CA 1
ATOM 1787 C C . ASP A 1 235 ? -25.865 40.537 -15.200 1.00 35.55 235 ASP A C 1
ATOM 1788 O O . ASP A 1 235 ? -26.826 41.100 -14.689 1.00 36.91 235 ASP A O 1
ATOM 1793 N N . GLU A 1 236 ? -25.704 39.219 -15.158 1.00 35.52 236 GLU A N 1
ATOM 1794 C CA . GLU A 1 236 ? -26.679 38.342 -14.519 1.00 35.60 236 GLU A CA 1
ATOM 1795 C C . GLU A 1 236 ? -26.603 38.299 -12.997 1.00 34.47 236 GLU A C 1
ATOM 1796 O O . GLU A 1 236 ? -27.605 38.038 -12.336 1.00 35.08 236 GLU A O 1
ATOM 1802 N N . GLY A 1 237 ? -25.416 38.528 -12.443 1.00 32.85 237 GLY A N 1
ATOM 1803 C CA . GLY A 1 237 ? -25.266 38.508 -11.001 1.00 31.05 237 GLY A CA 1
ATOM 1804 C C . GLY A 1 237 ? -25.795 39.795 -10.392 1.00 30.87 237 GLY A C 1
ATOM 1805 O O . GLY A 1 237 ? -25.927 40.811 -11.077 1.00 30.48 237 GLY A O 1
ATOM 1806 N N . ARG A 1 238 ? -26.082 39.764 -9.100 1.00 30.41 238 ARG A N 1
ATOM 1807 C CA . ARG A 1 238 ? -26.621 40.931 -8.435 1.00 31.81 238 ARG A CA 1
ATOM 1808 C C . ARG A 1 238 ? -26.302 40.978 -6.939 1.00 31.48 238 ARG A C 1
ATOM 1809 O O . ARG A 1 238 ? -26.421 39.970 -6.229 1.00 32.04 238 ARG A O 1
ATOM 1817 N N . LEU A 1 239 ? -25.873 42.144 -6.470 1.00 29.76 239 LEU A N 1
ATOM 1818 C CA . LEU A 1 239 ? -25.604 42.338 -5.052 1.00 29.89 239 LEU A CA 1
ATOM 1819 C C . LEU A 1 239 ? -26.549 43.468 -4.658 1.00 29.34 239 LEU A C 1
ATOM 1820 O O . LEU A 1 239 ? -26.486 44.564 -5.222 1.00 31.04 239 LEU A O 1
ATOM 1825 N N . THR A 1 240 ? -27.433 43.205 -3.706 1.00 28.19 240 THR A N 1
ATOM 1826 C CA . THR A 1 240 ? -28.422 44.201 -3.287 1.00 26.18 240 THR A CA 1
ATOM 1827 C C . THR A 1 240 ? -28.383 44.534 -1.800 1.00 26.04 240 THR A C 1
ATOM 1828 O O . THR A 1 240 ? -28.385 43.631 -0.955 1.00 24.85 240 THR A O 1
ATOM 1832 N N . PHE A 1 241 ? -28.358 45.834 -1.498 1.00 25.36 241 PHE A N 1
ATOM 1833 C CA . PHE A 1 241 ? -28.368 46.326 -0.129 1.00 25.59 241 PHE A CA 1
ATOM 1834 C C . PHE A 1 241 ? -29.741 46.932 0.158 1.00 26.56 241 PHE A C 1
ATOM 1835 O O . PHE A 1 241 ? -30.321 47.609 -0.699 1.00 26.87 241 PHE A O 1
ATOM 1843 N N . LEU A 1 242 ? -30.261 46.691 1.356 1.00 26.39 242 LEU A N 1
ATOM 1844 C CA . LEU A 1 242 ? -31.540 47.267 1.775 1.00 27.30 242 LEU A CA 1
ATOM 1845 C C . LEU A 1 242 ? -31.186 47.961 3.088 1.00 25.81 242 LEU A C 1
ATOM 1846 O O . LEU A 1 242 ? -30.797 47.299 4.053 1.00 25.65 242 LEU A O 1
ATOM 1851 N N . LEU A 1 243 ? -31.317 49.287 3.116 1.00 25.31 243 LEU A N 1
ATOM 1852 C CA . LEU A 1 243 ? -30.944 50.102 4.276 1.00 25.45 243 LEU A CA 1
ATOM 1853 C C . LEU A 1 243 ? -32.117 50.869 4.925 1.00 27.15 243 LEU A C 1
ATOM 1854 O O . LEU A 1 243 ? -32.787 51.682 4.279 1.00 27.69 243 LEU A O 1
ATOM 1859 N N . ALA A 1 244 ? -32.353 50.615 6.206 1.00 27.26 244 ALA A N 1
ATOM 1860 C CA . ALA A 1 244 ? -33.422 51.281 6.935 1.00 28.15 244 ALA A CA 1
ATOM 1861 C C . ALA A 1 244 ? -33.129 52.789 7.006 1.00 29.66 244 ALA A C 1
ATOM 1862 O O . ALA A 1 244 ? -31.973 53.201 7.159 1.00 28.70 244 ALA A O 1
ATOM 1864 N N . PRO A 1 245 ? -34.176 53.628 6.899 1.00 31.58 245 PRO A N 1
ATOM 1865 C CA . PRO A 1 245 ? -34.080 55.095 6.939 1.00 33.36 245 PRO A CA 1
ATOM 1866 C C . PRO A 1 245 ? -33.875 55.723 8.321 1.00 35.71 245 PRO A C 1
ATOM 1867 O O . PRO A 1 245 ? -34.057 55.071 9.348 1.00 35.91 245 PRO A O 1
ATOM 1871 N N . ARG A 1 246 ? -33.501 56.999 8.330 1.00 38.54 246 ARG A N 1
ATOM 1872 C CA . ARG A 1 246 ? -33.302 57.745 9.572 1.00 42.19 246 ARG A CA 1
ATOM 1873 C C . ARG A 1 246 ? -34.479 58.681 9.853 1.00 44.35 246 ARG A C 1
ATOM 1874 O O . ARG A 1 246 ? -34.285 59.869 10.093 1.00 46.05 246 ARG A O 1
ATOM 1882 N N . VAL A 1 247 ? -35.694 58.142 9.831 1.00 47.07 247 VAL A N 1
ATOM 1883 C CA . VAL A 1 247 ? -36.903 58.925 10.085 1.00 49.65 247 VAL A CA 1
ATOM 1884 C C . VAL A 1 247 ? -36.879 59.592 11.460 1.00 51.97 247 VAL A C 1
ATOM 1885 O O . VAL A 1 247 ? -37.044 60.833 11.536 1.00 53.18 247 VAL A O 1
ATOM 1892 N N . LYS B 2 2 ? -34.206 59.463 14.339 1.00 46.39 469 LYS B N 1
ATOM 1893 C CA . LYS B 2 2 ? -33.615 58.245 14.880 1.00 44.54 469 LYS B CA 1
ATOM 1894 C C . LYS B 2 2 ? -33.370 57.232 13.757 1.00 41.63 469 LYS B C 1
ATOM 1895 O O . LYS B 2 2 ? -34.051 57.256 12.723 1.00 40.12 469 LYS B O 1
ATOM 1901 N N . GLN B 2 3 ? -32.401 56.342 13.961 1.00 36.91 470 GLN B N 1
ATOM 1902 C CA . GLN B 2 3 ? -32.102 55.324 12.962 1.00 34.27 470 GLN B CA 1
ATOM 1903 C C . GLN 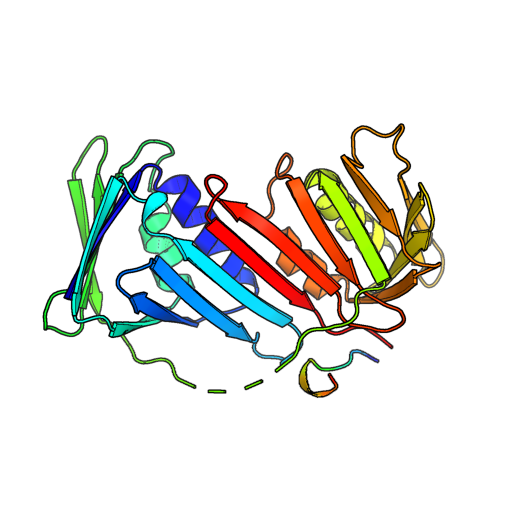B 2 3 ? -33.099 54.176 13.122 1.00 33.78 470 GLN B C 1
ATOM 1904 O O . GLN B 2 3 ? -33.100 53.476 14.129 1.00 34.66 470 GLN B O 1
ATOM 1910 N N . ALA B 2 4 ? -33.967 54.002 12.137 1.00 33.19 471 ALA B N 1
ATOM 1911 C CA . ALA B 2 4 ? -34.963 52.940 12.196 1.00 33.49 471 ALA B CA 1
ATOM 1912 C C . ALA B 2 4 ? -34.307 51.597 11.906 1.00 34.19 471 ALA B C 1
ATOM 1913 O O . ALA B 2 4 ? -33.205 51.546 11.361 1.00 35.47 471 ALA B O 1
ATOM 1915 N N . THR B 2 5 ? -34.979 50.514 12.288 1.00 34.20 472 THR B N 1
ATOM 1916 C CA . THR B 2 5 ? -34.476 49.172 12.028 1.00 33.60 472 THR B CA 1
ATOM 1917 C C . THR B 2 5 ? -35.271 48.610 10.860 1.00 34.68 472 THR B C 1
ATOM 1918 O O . THR B 2 5 ? -36.379 49.069 10.568 1.00 34.67 472 THR B O 1
ATOM 1922 N N . LEU B 2 6 ? -34.699 47.632 10.174 1.00 36.30 473 LEU B N 1
ATOM 1923 C CA . LEU B 2 6 ? -35.387 47.012 9.056 1.00 38.28 473 LEU B CA 1
ATOM 1924 C C . LEU B 2 6 ? -36.635 46.337 9.616 1.00 40.03 473 LEU B C 1
ATOM 1925 O O . LEU B 2 6 ? -37.597 46.074 8.894 1.00 38.93 473 LEU B O 1
ATOM 1930 N N . PHE B 2 7 ? -36.599 46.072 10.920 1.00 41.29 474 PHE B N 1
ATOM 1931 C CA . PHE B 2 7 ? -37.709 45.453 11.626 1.00 42.83 474 PHE B CA 1
ATOM 1932 C C . PHE B 2 7 ? -38.946 46.355 11.594 1.00 43.75 474 PHE B C 1
ATOM 1933 O O . PHE B 2 7 ? -40.047 45.890 11.866 1.00 45.61 474 PHE B O 1
ATOM 1941 N N . ASP B 2 8 ? -38.767 47.639 11.284 1.00 43.26 475 ASP B N 1
ATOM 1942 C CA . ASP B 2 8 ? -39.903 48.562 11.232 1.00 44.14 475 ASP B CA 1
ATOM 1943 C C . ASP B 2 8 ? -40.650 48.519 9.898 1.00 44.05 475 ASP B C 1
ATOM 1944 O O . ASP B 2 8 ? -41.709 49.126 9.763 1.00 43.92 475 ASP B O 1
ATOM 1949 N N . PHE B 2 9 ? -40.103 47.814 8.914 1.00 44.88 476 PHE B N 1
ATOM 1950 C CA . PHE B 2 9 ? -40.742 47.746 7.604 1.00 45.87 476 PHE B CA 1
ATOM 1951 C C . PHE B 2 9 ? -41.015 46.313 7.170 1.00 47.08 476 PHE B C 1
ATOM 1952 O O . PHE B 2 9 ? -41.356 46.108 5.986 1.00 47.49 476 PHE B O 1
#

GO terms:
  GO:0005515 protein binding (F, IPI)

Foldseek 3Di:
DWKFKAFFLPVVLLLLVLVCLQDFKWKWKADQQWIKTWDAGPVRFKIKIWTGGRVRTPDIDDPDIDIFMGGSVVVNVVSVPQHGGWMWMWDDDPAQWIWIWTHDPHIDIDIGGIDDDDDDDPFQKKWKFFLQLLLVLLVVQVVADQKWKWKADQQKTWIKHHHPHDIDIDMGGVVDPGTPDIDGNHIFMFMATSVVSNSNSVSPDRGFIKMWTHGHQAWIKIWTADPNPIIMIMTGHTDD/DDDDPVVD